Protein AF-Q0WWZ0-F1 (afdb_monomer)

Radius of gyration: 25.67 Å; Cα contacts (8 Å, |Δi|>4): 412; chains: 1; bounding box: 70×62×71 Å

Organism: Arabidopsis thaliana (NCBI:txid3702)

Sequence (271 aa):
MVTNKRVVLLQCSDLDKMDKKPSKIMWDVPWEELMALELAKAGSQRPSHLILHLKSFRKSESFAQVIKCSVPEDLNGLEPQAVRICSVVRKMWKAYQSNMKNLVLKVPSSQRHVYFAWNEADGRDSKTYKNKAIIKSRELSSSSSVSDDKKLVKHSINFSKIWSSERESKGRCSLCKKQDSEDGGVCTIWRPSCPAGFVSVGDVAHVGSHPPNVAAVYNNTNGVFALPVGYDLVWRNCLDDYISPVSIWHPRAPEGFVSPGCVAVAGFIEP

Foldseek 3Di:
DDDLWKDWDWADPDPVCCVPDPTDTPDIDTLVFFQDWDFDQDVHPAGFKIKTATQADDPVGDRIDIDGFDADPDPPPDHGPNVVVSVVNVVSSVVSVVVVVVVVPDDPPPDPDDDPDPDPDDDDDDDDDDDDDDDDDDDDDDDDDDDPPQPFKDKFQDKDWFDKQAWDCPDDDPPDPPPDPDPQAIKTKIDGDADPQKADLEIDIDRHPDDDRIDIIGGPPVVQDDAAPFWDWDDWDHVNTHVWTKTKTFGHHDPPDDRPYIYMHRGSHTD

Mean predicted aligned error: 13.73 Å

Structure (mmCIF, N/CA/C/O backbone):
data_AF-Q0WWZ0-F1
#
_entry.id   AF-Q0WWZ0-F1
#
loop_
_atom_site.group_PDB
_atom_site.id
_atom_site.type_symbol
_atom_site.label_atom_id
_atom_site.label_alt_id
_atom_site.label_comp_id
_atom_site.label_asym_id
_atom_site.label_entity_id
_atom_site.label_seq_id
_atom_site.pdbx_PDB_ins_code
_atom_site.Cartn_x
_atom_site.Cartn_y
_atom_site.Cartn_z
_atom_site.occupancy
_atom_site.B_iso_or_equiv
_atom_site.auth_seq_id
_atom_site.auth_comp_id
_atom_site.auth_asym_id
_atom_site.auth_atom_id
_atom_site.pdbx_PDB_model_num
ATOM 1 N N . MET A 1 1 ? 12.106 -8.382 -18.765 1.00 86.25 1 MET A N 1
ATOM 2 C CA . MET A 1 1 ? 12.245 -9.814 -18.427 1.00 86.25 1 MET A CA 1
ATOM 3 C C . MET A 1 1 ? 11.810 -10.023 -16.984 1.00 86.25 1 MET A C 1
ATOM 5 O O . MET A 1 1 ? 12.109 -9.183 -16.143 1.00 86.25 1 MET A O 1
ATOM 9 N N . VAL A 1 2 ? 11.090 -11.108 -16.700 1.00 89.62 2 VAL A N 1
ATOM 10 C CA . VAL A 1 2 ? 10.604 -11.447 -15.352 1.00 89.62 2 VAL A CA 1
ATOM 11 C C . VAL A 1 2 ? 11.067 -12.864 -15.032 1.00 89.62 2 VAL A C 1
ATOM 13 O O . VAL A 1 2 ? 10.886 -13.759 -15.852 1.00 89.62 2 VAL A O 1
ATOM 16 N N . THR A 1 3 ? 11.693 -13.062 -13.874 1.00 90.69 3 THR A N 1
ATOM 17 C CA . THR A 1 3 ? 12.267 -14.353 -13.458 1.00 90.69 3 THR A CA 1
ATOM 18 C C . THR A 1 3 ? 11.647 -14.825 -12.141 1.00 90.69 3 THR A C 1
ATOM 20 O O . THR A 1 3 ? 10.828 -14.133 -11.536 1.00 90.69 3 THR A O 1
ATOM 23 N N . ASN A 1 4 ? 12.060 -15.990 -11.643 1.00 86.69 4 ASN A N 1
ATOM 24 C CA . ASN A 1 4 ? 11.655 -16.470 -10.321 1.00 86.69 4 ASN A CA 1
ATOM 25 C C . ASN A 1 4 ? 12.279 -15.694 -9.141 1.00 86.69 4 ASN A C 1
ATOM 27 O O . ASN A 1 4 ? 11.829 -15.900 -8.020 1.00 86.69 4 ASN A O 1
ATOM 31 N N . LYS A 1 5 ? 13.282 -14.824 -9.362 1.00 88.94 5 LYS A N 1
ATOM 32 C CA . LYS A 1 5 ? 13.996 -14.085 -8.293 1.00 88.94 5 LYS A CA 1
ATOM 33 C C . LYS A 1 5 ? 14.077 -12.560 -8.475 1.00 88.94 5 LYS A C 1
ATOM 35 O O . LYS A 1 5 ? 14.417 -11.865 -7.527 1.00 88.94 5 LYS A O 1
ATOM 40 N N . ARG A 1 6 ? 13.842 -12.037 -9.682 1.00 93.44 6 ARG A N 1
ATOM 41 C CA . ARG A 1 6 ? 14.087 -10.625 -10.040 1.00 93.44 6 ARG A CA 1
ATOM 42 C C . ARG A 1 6 ? 13.290 -10.149 -11.254 1.00 93.44 6 ARG A C 1
ATOM 44 O O . ARG A 1 6 ? 12.923 -10.958 -12.120 1.00 93.44 6 ARG A O 1
ATOM 51 N N . VAL A 1 7 ? 13.112 -8.832 -11.354 1.00 93.62 7 VAL A N 1
ATOM 52 C CA . VAL A 1 7 ? 12.674 -8.122 -12.568 1.00 93.62 7 VAL A CA 1
ATOM 53 C C . VAL A 1 7 ? 13.885 -7.469 -13.211 1.00 93.62 7 VAL A C 1
ATOM 55 O O . VAL A 1 7 ? 14.652 -6.790 -12.539 1.00 93.62 7 VAL A O 1
ATOM 58 N N . VAL A 1 8 ? 14.022 -7.627 -14.527 1.00 93.31 8 VAL A N 1
ATOM 59 C CA . VAL A 1 8 ? 15.109 -7.013 -15.296 1.00 93.31 8 VAL A CA 1
ATOM 60 C C . VAL A 1 8 ? 14.530 -6.234 -16.472 1.00 93.31 8 VAL A C 1
ATOM 62 O O . VAL A 1 8 ? 13.840 -6.806 -17.326 1.00 93.31 8 VAL A O 1
ATOM 65 N N . LEU A 1 9 ? 14.818 -4.936 -16.548 1.00 91.62 9 LEU A N 1
ATOM 66 C CA . LEU A 1 9 ? 14.557 -4.116 -17.728 1.00 91.62 9 LEU A CA 1
ATOM 67 C C . LEU A 1 9 ? 15.725 -4.268 -18.704 1.00 91.62 9 LEU A C 1
ATOM 69 O O . LEU A 1 9 ? 16.885 -4.051 -18.350 1.00 91.62 9 LEU A O 1
ATOM 73 N N . LEU A 1 10 ? 15.405 -4.641 -19.940 1.00 90.38 10 LEU A N 1
ATOM 74 C CA . LEU A 1 10 ? 16.376 -4.873 -21.003 1.00 90.38 10 LEU A CA 1
ATOM 75 C C . LEU A 1 10 ? 16.178 -3.841 -22.115 1.00 90.38 10 LEU A C 1
ATOM 77 O O . LEU A 1 10 ? 15.049 -3.614 -22.546 1.00 90.38 10 LEU A O 1
ATOM 81 N N . GLN A 1 11 ? 17.273 -3.267 -22.606 1.00 87.88 11 GLN A N 1
ATOM 82 C CA . GLN A 1 11 ? 17.310 -2.530 -23.863 1.00 87.88 11 GLN A CA 1
ATOM 83 C C . GLN A 1 11 ? 17.713 -3.494 -24.981 1.00 87.88 11 GLN A C 1
ATOM 85 O O . GLN A 1 11 ? 18.847 -3.978 -25.037 1.00 87.88 11 GLN A O 1
ATOM 90 N N . CYS A 1 12 ? 16.768 -3.754 -25.879 1.00 80.19 12 CYS A N 1
ATOM 91 C CA . CYS A 1 12 ? 17.010 -4.441 -27.138 1.00 80.19 12 CYS A CA 1
ATOM 92 C C . CYS A 1 12 ? 17.425 -3.413 -28.208 1.00 80.19 12 CYS A C 1
ATOM 94 O O . CYS A 1 12 ? 16.887 -2.308 -28.233 1.00 80.19 12 CYS A O 1
ATOM 96 N N . SER A 1 13 ? 18.390 -3.756 -29.070 1.00 74.31 13 SER A N 1
ATOM 97 C CA . SER A 1 13 ? 18.756 -2.915 -30.227 1.00 74.31 13 SER A CA 1
ATOM 98 C C . SER A 1 13 ? 17.884 -3.179 -31.459 1.00 74.31 13 SER A C 1
ATOM 100 O O . SER A 1 13 ? 17.731 -2.290 -32.286 1.00 74.31 13 SER A O 1
ATOM 102 N N . ASP A 1 14 ? 17.401 -4.413 -31.609 1.00 74.50 14 ASP A N 1
ATOM 103 C CA . ASP A 1 14 ? 16.742 -4.938 -32.804 1.00 74.50 14 ASP A CA 1
ATOM 104 C C . ASP A 1 14 ? 15.992 -6.220 -32.401 1.00 74.50 14 ASP A C 1
ATOM 106 O O . ASP A 1 14 ? 16.626 -7.219 -32.043 1.00 74.50 14 ASP A O 1
ATOM 110 N N . LEU A 1 15 ? 14.656 -6.167 -32.372 1.00 70.44 15 LEU A N 1
ATOM 111 C CA . LEU A 1 15 ? 13.817 -7.264 -31.866 1.00 70.44 15 LEU A CA 1
ATOM 112 C C . LEU A 1 15 ? 13.928 -8.530 -32.727 1.00 70.44 15 LEU A C 1
ATOM 114 O O . LEU A 1 15 ? 13.812 -9.632 -32.192 1.00 70.44 15 LEU A O 1
ATOM 118 N N . ASP A 1 16 ? 14.235 -8.377 -34.016 1.00 71.88 16 ASP A N 1
ATOM 119 C CA . ASP A 1 16 ? 14.304 -9.474 -34.987 1.00 71.88 16 ASP A CA 1
ATOM 120 C C . ASP A 1 16 ? 15.713 -10.092 -35.079 1.00 71.88 16 ASP A C 1
ATOM 122 O O . ASP A 1 16 ? 15.948 -11.030 -35.842 1.00 71.88 16 ASP A O 1
ATOM 126 N N . LYS A 1 17 ? 16.686 -9.566 -34.316 1.00 71.62 17 LYS A N 1
ATOM 127 C CA . LYS A 1 17 ? 18.090 -10.026 -34.309 1.00 71.62 17 LYS A CA 1
ATOM 128 C C . LYS A 1 17 ? 18.629 -10.313 -32.904 1.00 71.62 17 LYS A C 1
ATOM 130 O O . LYS A 1 17 ? 19.835 -10.205 -32.670 1.00 71.62 17 LYS A O 1
ATOM 135 N N . MET A 1 18 ? 17.751 -10.725 -31.988 1.00 65.88 18 MET A N 1
ATOM 136 C CA . MET A 1 18 ? 18.088 -11.084 -30.600 1.00 65.88 18 MET A CA 1
ATOM 137 C C . MET A 1 18 ? 19.222 -12.118 -30.491 1.00 65.88 18 MET A C 1
ATOM 139 O O . MET A 1 18 ? 20.067 -11.998 -29.607 1.00 65.88 18 MET A O 1
ATOM 143 N N . ASP A 1 19 ? 19.305 -13.066 -31.429 1.00 70.25 19 ASP A N 1
ATOM 144 C CA . ASP A 1 19 ? 20.355 -14.099 -31.457 1.00 70.25 19 ASP A CA 1
ATOM 145 C C . ASP A 1 19 ? 21.733 -13.559 -31.877 1.00 70.25 19 ASP A C 1
ATOM 147 O O . ASP A 1 19 ? 22.762 -14.176 -31.612 1.00 70.25 19 ASP A O 1
ATOM 151 N N . LYS A 1 20 ? 21.768 -12.406 -32.561 1.00 73.12 20 LYS A N 1
ATOM 152 C CA . LYS A 1 20 ? 22.984 -11.825 -33.157 1.00 73.12 20 LYS A CA 1
ATOM 153 C C . LYS A 1 20 ? 23.597 -10.716 -32.308 1.00 73.12 20 LYS A C 1
ATOM 155 O O . LYS A 1 20 ? 24.764 -10.382 -32.503 1.00 73.12 20 LYS A O 1
ATOM 160 N N . LYS A 1 21 ? 22.830 -10.116 -31.392 1.00 74.88 21 LYS A N 1
ATOM 161 C CA . LYS A 1 21 ? 23.314 -9.052 -30.507 1.00 74.88 21 LYS A CA 1
ATOM 162 C C . LYS A 1 21 ? 22.658 -9.155 -29.125 1.00 74.88 21 LYS A C 1
ATOM 164 O O . LYS A 1 21 ? 21.440 -9.000 -29.032 1.00 74.88 21 LYS A O 1
ATOM 169 N N . PRO A 1 22 ? 23.434 -9.356 -28.043 1.00 78.38 22 PRO A N 1
ATOM 170 C CA . PRO A 1 22 ? 22.871 -9.495 -26.706 1.00 78.38 22 PRO A CA 1
ATOM 171 C C . PRO A 1 22 ? 22.156 -8.213 -26.265 1.00 78.38 22 PRO A C 1
ATOM 173 O O . PRO A 1 22 ? 22.608 -7.095 -26.529 1.00 78.38 22 PRO A O 1
ATOM 176 N N . SER A 1 23 ? 21.038 -8.380 -25.556 1.00 84.69 23 SER A N 1
ATOM 177 C CA . SER A 1 23 ? 20.317 -7.265 -24.936 1.00 84.69 23 SER A CA 1
ATOM 178 C C . SER A 1 23 ? 21.113 -6.669 -23.774 1.00 84.69 23 SER A C 1
ATOM 180 O O . SER A 1 23 ? 21.703 -7.395 -22.975 1.00 84.69 23 SER A O 1
ATOM 182 N N . LYS A 1 24 ? 21.081 -5.341 -23.633 1.00 88.88 24 LYS A N 1
ATOM 183 C CA . LYS A 1 24 ? 21.730 -4.635 -22.522 1.00 88.88 24 LYS A CA 1
ATOM 184 C C . LYS A 1 24 ? 20.803 -4.600 -21.306 1.00 88.88 24 LYS A C 1
ATOM 186 O O . LYS A 1 24 ? 19.636 -4.236 -21.435 1.00 88.88 24 LYS A O 1
ATOM 191 N N . ILE A 1 25 ? 21.319 -4.922 -20.121 1.00 90.88 25 ILE A N 1
ATOM 192 C CA . ILE A 1 25 ? 20.595 -4.704 -18.860 1.00 90.88 25 ILE A CA 1
ATOM 193 C C . ILE A 1 25 ? 20.594 -3.202 -18.554 1.00 90.88 25 ILE A C 1
ATOM 195 O O . ILE A 1 25 ? 21.653 -2.580 -18.493 1.00 90.88 25 ILE A O 1
ATOM 199 N N . MET A 1 26 ? 19.403 -2.628 -18.386 1.00 91.31 26 MET A N 1
ATOM 200 C CA . MET A 1 26 ? 19.212 -1.221 -18.013 1.00 91.31 26 MET A CA 1
ATOM 201 C C . MET A 1 26 ? 18.905 -1.052 -16.527 1.00 91.31 26 MET A C 1
ATOM 203 O O . MET A 1 26 ? 19.258 -0.034 -15.943 1.00 91.31 26 MET A O 1
ATOM 207 N N . TRP A 1 27 ? 18.232 -2.037 -15.933 1.00 92.81 27 TRP A N 1
ATOM 208 C CA . TRP A 1 27 ? 17.826 -2.047 -14.531 1.00 92.81 27 TRP A CA 1
ATOM 209 C C . TRP A 1 27 ? 17.567 -3.496 -14.110 1.00 92.81 27 TRP A C 1
ATOM 211 O O . TRP A 1 27 ? 16.962 -4.251 -14.873 1.00 92.81 27 TRP A O 1
ATOM 221 N N . ASP A 1 28 ? 18.023 -3.890 -12.926 1.00 92.38 28 ASP A N 1
ATOM 222 C CA . ASP A 1 28 ? 17.831 -5.224 -12.348 1.00 92.38 28 ASP A CA 1
ATOM 223 C C . ASP A 1 28 ? 17.529 -5.061 -10.858 1.00 92.38 28 ASP A C 1
ATOM 225 O O . ASP A 1 28 ? 18.304 -4.423 -10.146 1.00 92.38 28 ASP A O 1
ATOM 229 N N . VAL A 1 29 ? 16.402 -5.611 -10.403 1.00 92.50 29 VAL A N 1
ATOM 230 C CA . VAL A 1 29 ? 15.976 -5.554 -9.002 1.00 92.50 29 VAL A CA 1
ATOM 231 C C . VAL A 1 29 ? 15.442 -6.914 -8.536 1.00 92.50 29 VAL A C 1
ATOM 233 O O . VAL A 1 29 ? 14.561 -7.494 -9.188 1.00 92.50 29 VAL A O 1
ATOM 236 N N . PRO A 1 30 ? 15.934 -7.431 -7.392 1.00 93.44 30 PRO A N 1
ATOM 237 C CA . PRO A 1 30 ? 15.430 -8.655 -6.778 1.00 93.44 30 PRO A CA 1
ATOM 238 C C . PRO A 1 30 ? 14.025 -8.449 -6.186 1.00 93.44 30 PRO A C 1
ATOM 240 O O . PRO A 1 30 ? 13.657 -7.349 -5.772 1.00 93.44 30 PRO A O 1
ATOM 243 N N . TRP A 1 31 ? 13.219 -9.512 -6.134 1.00 92.81 31 TRP A N 1
ATOM 244 C CA . TRP A 1 31 ? 11.830 -9.456 -5.646 1.00 92.81 31 TRP A CA 1
ATOM 245 C C . TRP A 1 31 ? 11.691 -8.989 -4.192 1.00 92.81 31 TRP A C 1
ATOM 247 O O . TRP A 1 31 ? 10.632 -8.507 -3.786 1.00 92.81 31 TRP A O 1
ATOM 257 N N . GLU A 1 32 ? 12.755 -9.156 -3.418 1.00 90.94 32 GLU A N 1
ATOM 258 C CA . GLU A 1 32 ? 12.914 -8.759 -2.030 1.00 90.94 32 GLU A CA 1
ATOM 259 C C . GLU A 1 32 ? 12.946 -7.237 -1.863 1.00 90.94 32 GLU A C 1
ATOM 261 O O . GLU A 1 32 ? 12.411 -6.746 -0.872 1.00 90.94 32 GLU A O 1
ATOM 266 N N . GLU A 1 33 ? 13.500 -6.505 -2.835 1.00 91.38 33 GLU A N 1
ATOM 267 C CA . GLU A 1 33 ? 13.610 -5.037 -2.832 1.00 91.38 33 GLU A CA 1
ATOM 268 C C . GLU A 1 33 ? 12.426 -4.340 -3.515 1.00 91.38 33 GLU A C 1
ATOM 270 O O . GLU A 1 33 ? 12.234 -3.137 -3.342 1.00 91.38 33 GLU A O 1
ATOM 275 N N . LEU A 1 34 ? 11.594 -5.071 -4.261 1.00 92.06 34 LEU A N 1
ATOM 276 C CA . LEU A 1 34 ? 10.348 -4.528 -4.801 1.00 92.06 34 LEU A CA 1
ATOM 277 C C . LEU A 1 34 ? 9.336 -4.308 -3.664 1.00 92.06 34 LEU A C 1
ATOM 279 O O . LEU A 1 34 ? 9.135 -5.187 -2.824 1.00 92.06 34 LEU A O 1
ATOM 283 N N . MET A 1 35 ? 8.693 -3.139 -3.641 1.00 90.50 35 MET A N 1
ATOM 284 C CA . MET A 1 35 ? 7.748 -2.729 -2.598 1.00 90.50 35 MET A CA 1
ATOM 285 C C . MET A 1 35 ? 6.307 -2.600 -3.088 1.00 90.50 35 MET A C 1
ATOM 287 O O . MET A 1 35 ? 5.399 -2.996 -2.366 1.00 9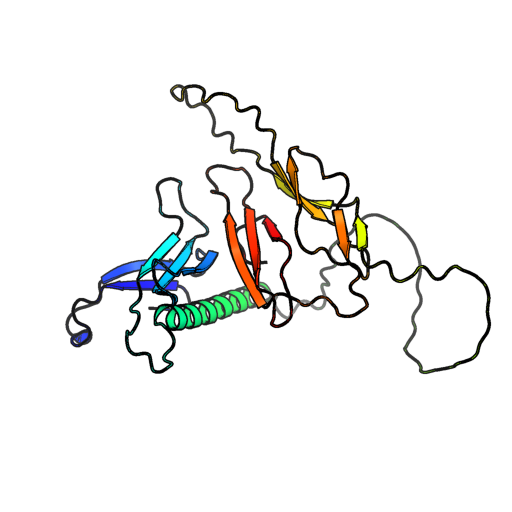0.50 35 MET A O 1
ATOM 291 N N . ALA A 1 36 ? 6.080 -2.013 -4.263 1.00 92.75 36 ALA A N 1
ATOM 292 C CA . ALA A 1 36 ? 4.741 -1.828 -4.822 1.00 92.75 36 ALA A CA 1
ATOM 293 C C . ALA A 1 36 ? 4.792 -1.752 -6.352 1.00 92.75 36 ALA A C 1
ATOM 295 O O . ALA A 1 36 ? 5.835 -1.447 -6.938 1.00 92.75 36 ALA A O 1
ATOM 296 N N . LEU A 1 37 ? 3.651 -2.010 -6.996 1.00 92.88 37 LEU A N 1
ATOM 297 C CA . LEU A 1 37 ? 3.507 -1.924 -8.447 1.00 92.88 37 LEU A CA 1
ATOM 298 C C . LEU A 1 37 ? 2.246 -1.150 -8.824 1.00 92.88 37 LEU A C 1
ATOM 300 O O . LEU A 1 37 ? 1.136 -1.601 -8.536 1.00 92.88 37 LEU A O 1
ATOM 304 N N . GLU A 1 38 ? 2.427 -0.034 -9.517 1.00 92.12 38 GLU A N 1
ATOM 305 C CA . GLU A 1 38 ? 1.384 0.941 -9.834 1.00 92.12 38 GLU A CA 1
ATOM 306 C C . GLU A 1 38 ? 1.267 1.158 -11.352 1.00 92.12 38 GLU A C 1
ATOM 308 O O . GLU A 1 38 ? 2.238 1.032 -12.102 1.00 92.12 38 GLU A O 1
ATOM 313 N N . LEU A 1 39 ? 0.052 1.465 -11.811 1.00 91.69 39 LEU A N 1
ATOM 314 C CA . LEU A 1 39 ? -0.277 1.761 -13.203 1.00 91.69 39 LEU A CA 1
ATOM 315 C C . LEU A 1 39 ? -0.691 3.225 -13.337 1.00 91.69 39 LEU A C 1
ATOM 317 O O . LEU A 1 39 ? -1.737 3.616 -12.825 1.00 91.69 39 LEU A O 1
ATOM 321 N N . ALA A 1 40 ? 0.085 4.008 -14.083 1.00 89.75 40 ALA A N 1
ATOM 322 C CA . ALA A 1 40 ? -0.136 5.441 -14.234 1.00 89.75 40 ALA A CA 1
ATOM 323 C C . ALA A 1 40 ? -0.678 5.823 -15.624 1.00 89.75 40 ALA A C 1
ATOM 325 O O . ALA A 1 40 ? -0.319 5.258 -16.667 1.00 89.75 40 ALA A O 1
ATOM 326 N N . LYS A 1 41 ? -1.554 6.833 -15.619 1.00 87.75 41 LYS A N 1
ATOM 327 C CA . LYS A 1 41 ? -2.219 7.436 -16.783 1.00 87.75 41 LYS A CA 1
ATOM 328 C C . LYS A 1 41 ? -1.588 8.791 -17.129 1.00 87.75 41 LYS A C 1
ATOM 330 O O . LYS A 1 41 ? -2.224 9.833 -17.002 1.00 87.75 41 LYS A O 1
ATOM 335 N N . ALA A 1 42 ? -0.320 8.804 -17.536 1.00 82.31 42 ALA A N 1
ATOM 336 C CA . ALA A 1 42 ? 0.354 10.057 -17.886 1.00 82.31 42 ALA A CA 1
ATOM 337 C C . ALA A 1 42 ? -0.221 10.622 -19.202 1.00 82.31 42 ALA A C 1
ATOM 339 O O . ALA A 1 42 ? 0.069 10.104 -20.283 1.00 82.31 42 ALA A O 1
ATOM 340 N N . GLY A 1 43 ? -1.099 11.627 -19.106 1.00 75.69 43 GLY A N 1
ATOM 341 C CA . GLY A 1 43 ? -1.715 12.312 -20.254 1.00 75.69 43 GLY A CA 1
ATOM 342 C C . GLY A 1 43 ? -2.578 11.428 -21.168 1.00 75.69 43 GLY A C 1
ATOM 343 O O . GLY A 1 43 ? -2.778 11.763 -22.329 1.00 75.69 43 GLY A O 1
ATOM 344 N N . SER A 1 44 ? -3.046 10.273 -20.688 1.00 73.94 44 SER A N 1
ATOM 345 C CA . SER A 1 44 ? -3.691 9.237 -21.510 1.00 73.94 44 SER A CA 1
ATOM 346 C C . SER A 1 44 ? -4.884 8.607 -20.788 1.00 73.94 44 SER A C 1
ATOM 348 O O . SER A 1 44 ? -4.832 8.350 -19.590 1.00 73.94 44 SER A O 1
ATOM 350 N N . GLN A 1 45 ? -5.972 8.316 -21.512 1.00 79.88 45 GLN A N 1
ATOM 351 C CA . GLN A 1 45 ? -7.197 7.748 -20.913 1.00 79.88 45 GLN A CA 1
ATOM 352 C C . GLN A 1 45 ? -6.999 6.321 -20.363 1.00 79.88 45 GLN A C 1
ATOM 354 O O . GLN A 1 45 ? -7.669 5.897 -19.413 1.00 79.88 45 GLN A O 1
ATOM 359 N N . ARG A 1 46 ? -6.048 5.581 -20.948 1.00 84.12 46 ARG A N 1
ATOM 360 C CA . ARG A 1 46 ? -5.660 4.210 -20.589 1.00 84.12 46 ARG A CA 1
ATOM 361 C C . ARG A 1 46 ? -4.277 4.206 -19.912 1.00 84.12 46 ARG A C 1
ATOM 363 O O . ARG A 1 46 ? -3.454 5.052 -20.258 1.00 84.12 46 ARG A O 1
ATOM 370 N N . PRO A 1 47 ? -3.988 3.267 -18.987 1.00 87.31 47 PRO A N 1
ATOM 371 C CA . PRO A 1 47 ? -2.665 3.146 -18.377 1.00 87.31 47 PRO A CA 1
ATOM 372 C C . PRO A 1 47 ? -1.554 2.979 -19.417 1.00 87.31 47 PRO A C 1
ATOM 374 O O . PRO A 1 47 ? -1.585 2.058 -20.234 1.00 87.31 47 PRO A O 1
ATOM 377 N N . SER A 1 48 ? -0.573 3.874 -19.359 1.00 90.50 48 SER A N 1
ATOM 378 C CA . SER A 1 48 ? 0.541 3.974 -20.308 1.00 90.50 48 SER A CA 1
ATOM 379 C C . SER A 1 48 ? 1.903 3.802 -19.640 1.00 90.50 48 SER A C 1
ATOM 381 O O . SER A 1 48 ? 2.891 3.545 -20.323 1.00 90.50 48 SER A O 1
ATOM 383 N N . HIS A 1 49 ? 1.962 3.924 -18.314 1.00 92.56 49 HIS A N 1
ATOM 384 C CA . HIS A 1 49 ? 3.190 3.824 -17.536 1.00 92.56 49 HIS A CA 1
ATOM 385 C C . HIS A 1 49 ? 3.039 2.786 -16.422 1.00 92.56 49 HIS A C 1
ATOM 387 O O . HIS A 1 49 ? 1.975 2.653 -15.813 1.00 92.56 49 HIS A O 1
ATOM 393 N N . LEU A 1 50 ? 4.121 2.059 -16.161 1.00 93.06 50 LEU A N 1
ATOM 394 C CA . LEU A 1 50 ? 4.272 1.122 -15.054 1.00 93.06 50 LEU A CA 1
ATOM 395 C C . LEU A 1 50 ? 5.302 1.691 -14.077 1.00 93.06 50 LEU A C 1
ATOM 397 O O . LEU A 1 50 ? 6.392 2.072 -14.503 1.00 93.06 50 LEU A O 1
ATOM 401 N N . ILE A 1 51 ? 4.973 1.744 -12.788 1.00 93.88 51 ILE A N 1
ATOM 402 C CA . ILE A 1 51 ? 5.855 2.275 -11.742 1.00 93.88 51 ILE A CA 1
ATOM 403 C C . ILE A 1 51 ? 6.167 1.153 -10.749 1.00 93.88 51 ILE A C 1
ATOM 405 O O . ILE A 1 51 ? 5.260 0.583 -10.138 1.00 93.88 51 ILE A O 1
ATOM 409 N N . LEU A 1 52 ? 7.452 0.817 -10.620 1.00 94.00 52 LEU A N 1
ATOM 410 C CA . LEU A 1 52 ? 7.978 -0.163 -9.669 1.00 94.00 52 LEU A CA 1
ATOM 411 C C . LEU A 1 52 ? 8.600 0.586 -8.490 1.00 94.00 52 LEU A C 1
ATOM 413 O O . LEU A 1 52 ? 9.685 1.143 -8.634 1.00 94.00 52 LEU A O 1
ATOM 417 N N . HIS A 1 53 ? 7.929 0.602 -7.341 1.00 93.25 53 HIS A N 1
ATOM 418 C CA . HIS A 1 53 ? 8.432 1.246 -6.121 1.00 93.25 53 HIS A CA 1
ATOM 419 C C . HIS A 1 53 ? 9.392 0.313 -5.378 1.00 93.25 53 HIS A C 1
ATOM 421 O O . HIS A 1 53 ? 9.113 -0.881 -5.253 1.00 93.25 53 HIS A O 1
ATOM 427 N N . LEU A 1 54 ? 10.497 0.847 -4.859 1.00 92.00 54 LEU A N 1
ATOM 428 C CA . LEU A 1 54 ? 11.544 0.100 -4.153 1.00 92.00 54 LEU A CA 1
ATOM 429 C C . LEU A 1 54 ? 11.429 0.240 -2.634 1.00 92.00 54 LEU A C 1
ATOM 431 O O . LEU A 1 54 ? 10.932 1.248 -2.134 1.00 92.00 54 LEU A O 1
ATOM 435 N N . LYS A 1 55 ? 11.900 -0.766 -1.887 1.00 89.50 55 LYS A N 1
ATOM 436 C CA . LYS A 1 55 ? 11.990 -0.741 -0.417 1.00 89.50 55 LYS A CA 1
ATOM 437 C C . LYS A 1 55 ? 13.171 0.098 0.053 1.00 89.50 55 LYS A C 1
ATOM 439 O O . LYS A 1 55 ? 12.982 0.995 0.878 1.00 89.50 55 LYS A O 1
ATOM 444 N N . SER A 1 56 ? 14.348 -0.172 -0.497 1.00 83.94 56 SER A N 1
ATOM 445 C CA . SER A 1 56 ? 15.597 0.486 -0.131 1.00 83.94 56 SER A CA 1
ATOM 446 C C . SER A 1 56 ? 16.021 1.461 -1.227 1.00 83.94 56 SER A C 1
ATOM 448 O O . SER A 1 56 ? 16.147 1.079 -2.387 1.00 83.94 56 SER A O 1
ATOM 450 N N . PHE A 1 57 ? 16.233 2.720 -0.853 1.00 83.94 57 PHE A N 1
ATOM 451 C CA . PHE A 1 57 ? 16.834 3.761 -1.687 1.00 83.94 57 PHE A CA 1
AT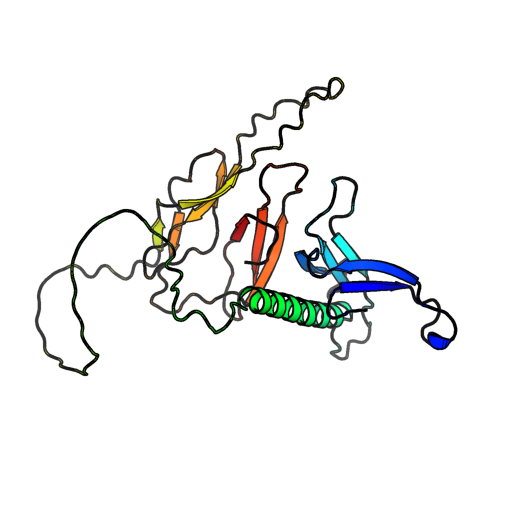OM 452 C C . PHE A 1 57 ? 17.453 4.820 -0.771 1.00 83.94 57 PHE A C 1
ATOM 454 O O . PHE A 1 57 ? 16.935 5.076 0.321 1.00 83.94 57 PHE A O 1
ATOM 461 N N . ARG A 1 58 ? 18.544 5.447 -1.207 1.00 76.69 58 ARG A N 1
ATOM 462 C CA . ARG A 1 58 ? 19.111 6.646 -0.566 1.00 76.69 58 ARG A CA 1
ATOM 463 C C . ARG A 1 58 ? 18.399 7.897 -1.065 1.00 76.69 58 ARG A C 1
ATOM 465 O O . ARG A 1 58 ? 17.909 7.916 -2.188 1.00 76.69 58 ARG A O 1
ATOM 472 N N . LYS A 1 59 ? 18.439 8.995 -0.307 1.00 73.44 59 LYS A N 1
ATOM 473 C CA . LYS A 1 59 ? 17.866 10.301 -0.725 1.00 73.44 59 LYS A CA 1
ATOM 474 C C . LYS A 1 59 ? 18.306 10.808 -2.109 1.00 73.44 59 LYS A C 1
ATOM 476 O O . LYS A 1 59 ? 17.586 11.582 -2.726 1.00 73.44 59 LYS A O 1
ATOM 481 N N . SER A 1 60 ? 19.487 10.404 -2.579 1.00 78.00 60 SER A N 1
ATOM 482 C CA . SER A 1 60 ? 20.043 10.755 -3.895 1.00 78.00 60 SER A CA 1
ATOM 483 C C . SER A 1 60 ? 19.651 9.796 -5.029 1.00 78.00 60 SER A C 1
ATOM 485 O O . SER A 1 60 ? 20.049 10.012 -6.171 1.00 78.00 60 SER A O 1
ATOM 487 N N . GLU A 1 61 ? 18.952 8.706 -4.724 1.00 83.81 61 GLU A N 1
ATOM 488 C CA . GLU A 1 61 ? 18.595 7.632 -5.654 1.00 83.81 61 GLU A CA 1
ATOM 489 C C . GLU A 1 61 ? 17.095 7.673 -5.974 1.00 83.81 61 GLU A C 1
ATOM 491 O O . GLU A 1 61 ? 16.284 8.177 -5.197 1.00 83.81 61 GLU A O 1
ATOM 496 N N . SER A 1 62 ? 16.702 7.116 -7.123 1.00 84.19 62 SER A N 1
ATOM 497 C CA . SER A 1 62 ? 15.280 7.010 -7.451 1.00 84.19 62 SER A CA 1
ATOM 498 C C . SER A 1 62 ? 14.612 5.935 -6.596 1.00 84.19 62 SER A C 1
ATOM 500 O O . SER A 1 62 ? 14.971 4.761 -6.672 1.00 84.19 62 SER A O 1
ATOM 502 N N . PHE A 1 63 ? 13.585 6.322 -5.839 1.00 86.94 63 PHE A N 1
ATOM 503 C CA . PHE A 1 63 ? 12.760 5.404 -5.048 1.00 86.94 63 PHE A CA 1
ATOM 504 C C . PHE A 1 63 ? 11.845 4.508 -5.896 1.00 86.94 63 PHE A C 1
ATOM 506 O O . PHE A 1 63 ? 11.270 3.546 -5.385 1.00 86.94 63 PHE A O 1
ATOM 513 N N . ALA A 1 64 ? 11.687 4.819 -7.185 1.00 91.94 64 ALA A N 1
ATOM 514 C CA . ALA A 1 64 ? 10.880 4.042 -8.111 1.00 91.94 64 ALA A CA 1
ATOM 515 C C . ALA A 1 64 ? 11.491 3.996 -9.519 1.00 91.94 64 ALA A C 1
ATOM 517 O O . ALA A 1 64 ? 12.132 4.945 -9.976 1.00 91.94 64 ALA A O 1
ATOM 518 N N . GLN A 1 65 ? 11.241 2.904 -10.240 1.00 93.12 65 GLN A N 1
ATOM 519 C CA . GLN A 1 65 ? 11.524 2.794 -11.667 1.00 93.12 65 GLN A CA 1
ATOM 520 C C . GLN A 1 65 ? 10.235 3.003 -12.460 1.00 93.12 65 GLN A C 1
ATOM 522 O O . GLN A 1 65 ? 9.318 2.183 -12.405 1.00 93.12 65 GLN A O 1
ATOM 527 N N . VAL A 1 66 ? 10.187 4.087 -13.232 1.00 93.12 66 VAL A N 1
ATOM 528 C CA . VAL A 1 66 ? 9.103 4.356 -14.183 1.00 93.12 66 VAL A CA 1
ATOM 529 C C . VAL A 1 66 ? 9.449 3.714 -15.526 1.00 93.12 66 VAL A C 1
ATOM 531 O O . VAL A 1 66 ? 10.572 3.841 -16.020 1.00 93.12 66 VAL A O 1
ATOM 534 N N . ILE A 1 67 ? 8.488 3.016 -16.125 1.00 91.81 67 ILE A N 1
ATOM 535 C CA . ILE A 1 67 ? 8.601 2.382 -17.440 1.00 91.81 67 ILE A CA 1
ATOM 536 C C . ILE A 1 67 ? 7.439 2.877 -18.299 1.00 91.81 67 ILE A C 1
ATOM 538 O O . ILE A 1 67 ? 6.277 2.609 -17.995 1.00 91.81 67 ILE A O 1
ATOM 542 N N . LYS A 1 68 ? 7.749 3.588 -19.387 1.00 91.19 68 LYS A N 1
ATOM 543 C CA . LYS A 1 68 ? 6.770 3.931 -20.425 1.00 91.19 68 LYS A CA 1
ATOM 544 C C . LYS A 1 68 ? 6.493 2.694 -21.278 1.00 91.19 68 LYS A C 1
ATOM 546 O O . LYS A 1 68 ? 7.423 2.068 -21.783 1.00 91.19 68 LYS A O 1
ATOM 551 N N . CYS A 1 69 ? 5.223 2.359 -21.449 1.00 88.44 69 CYS A N 1
ATOM 552 C CA . CYS A 1 69 ? 4.759 1.248 -22.271 1.00 88.44 69 CYS A CA 1
ATO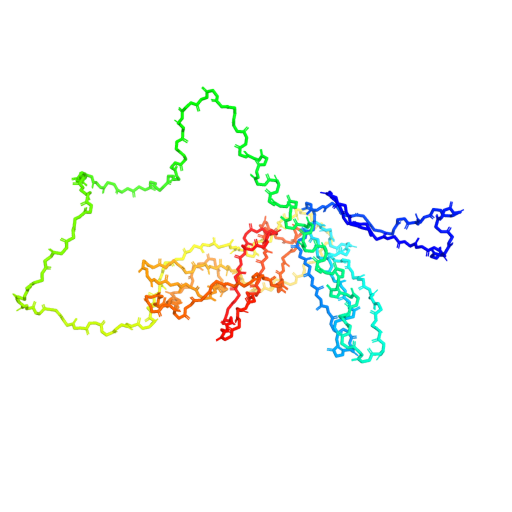M 553 C C . CYS A 1 69 ? 4.082 1.771 -23.545 1.00 88.44 69 CYS A C 1
ATOM 555 O O . CYS A 1 69 ? 3.611 2.910 -23.590 1.00 88.44 69 CYS A O 1
ATOM 557 N N . SER A 1 70 ? 4.004 0.937 -24.582 1.00 84.44 70 SER A N 1
ATOM 558 C CA . SER A 1 70 ? 3.218 1.265 -25.768 1.00 84.44 70 SER A CA 1
ATOM 559 C C . SER A 1 70 ? 1.720 1.198 -25.460 1.00 84.44 70 SER A C 1
ATOM 561 O O . SER A 1 70 ? 1.217 0.260 -24.832 1.00 84.44 70 SER A O 1
ATOM 563 N N . VAL A 1 71 ? 0.997 2.214 -25.921 1.00 75.38 71 VAL A N 1
ATOM 564 C CA . VAL A 1 71 ? -0.463 2.214 -25.976 1.00 75.38 71 VAL A CA 1
ATOM 565 C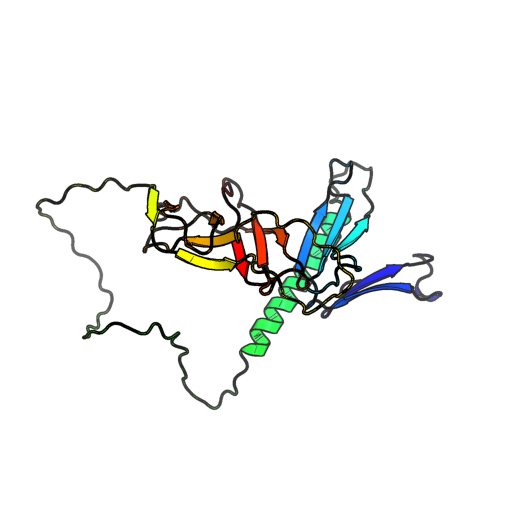 C . VAL A 1 71 ? -0.813 1.982 -27.444 1.00 75.38 71 VAL A C 1
ATOM 567 O O . VAL A 1 71 ? -0.501 2.855 -28.249 1.00 75.38 71 VAL A O 1
ATOM 570 N N . PRO A 1 72 ? -1.372 0.820 -27.829 1.00 66.81 72 PRO A N 1
ATOM 571 C CA . PRO A 1 72 ? -1.877 0.650 -29.185 1.00 66.81 72 PRO A CA 1
ATOM 572 C C . PRO A 1 72 ? -3.033 1.631 -29.409 1.00 66.81 72 PRO A C 1
ATOM 574 O O . PRO A 1 72 ? -3.918 1.747 -28.556 1.00 66.81 72 PRO A O 1
ATOM 577 N N . GLU A 1 73 ? -2.993 2.347 -30.531 1.00 63.03 73 GLU A N 1
ATOM 578 C CA . GLU A 1 73 ? -4.020 3.329 -30.903 1.00 63.03 73 GLU A CA 1
ATOM 579 C C . GLU A 1 73 ? -5.327 2.638 -31.325 1.00 63.03 73 GLU A C 1
ATOM 581 O O . GLU A 1 73 ? -6.414 3.168 -31.090 1.00 63.03 73 GLU A O 1
ATOM 586 N N . ASP A 1 74 ? -5.231 1.409 -31.843 1.00 60.94 74 ASP A N 1
ATOM 587 C CA . ASP A 1 74 ? -6.377 0.609 -32.266 1.00 60.94 74 ASP A CA 1
ATOM 588 C C . ASP A 1 74 ? -7.328 0.283 -31.105 1.00 60.94 74 ASP A C 1
ATOM 590 O O . ASP A 1 74 ? -6.996 -0.380 -30.115 1.00 60.94 74 ASP A O 1
ATOM 594 N N . LEU A 1 75 ? -8.578 0.715 -31.264 1.00 61.16 75 LEU A N 1
ATOM 595 C CA . LEU A 1 75 ? -9.649 0.623 -30.269 1.00 61.16 75 LEU A CA 1
ATOM 596 C C . LEU A 1 75 ? -10.190 -0.802 -30.028 1.00 61.16 75 LEU A C 1
ATOM 598 O O . LEU A 1 75 ? -11.098 -0.955 -29.211 1.00 61.16 75 LEU A O 1
ATOM 602 N N . ASN A 1 76 ? -9.614 -1.830 -30.664 1.00 60.62 76 ASN A N 1
ATOM 603 C CA . ASN A 1 76 ? -10.091 -3.223 -30.744 1.00 60.62 76 ASN A CA 1
ATOM 604 C C . ASN A 1 76 ? -9.992 -4.037 -29.431 1.00 60.62 76 ASN A C 1
ATOM 606 O O . ASN A 1 76 ? -9.506 -5.165 -29.421 1.00 60.62 76 ASN A O 1
ATOM 610 N N . GLY A 1 77 ? -10.415 -3.469 -28.298 1.00 62.47 77 GLY A N 1
ATOM 611 C CA . GLY A 1 77 ? -10.556 -4.159 -27.006 1.00 62.47 77 GLY A CA 1
ATOM 612 C C . GLY A 1 77 ? -9.260 -4.660 -26.351 1.00 62.47 77 GLY A C 1
ATOM 613 O O . GLY A 1 77 ? -9.308 -5.167 -25.234 1.00 62.47 77 GLY A O 1
ATOM 614 N N . LEU A 1 78 ? -8.105 -4.518 -27.005 1.00 73.81 78 LEU A N 1
ATOM 615 C CA . LEU A 1 78 ? -6.840 -5.064 -26.526 1.00 73.81 78 LEU A CA 1
ATOM 616 C C . LEU A 1 78 ? -6.361 -4.335 -25.260 1.00 73.81 78 LEU A C 1
ATOM 618 O O . LEU A 1 78 ? -6.208 -3.111 -25.250 1.00 73.81 78 LEU A O 1
ATOM 622 N N . GLU A 1 79 ? -6.077 -5.090 -24.194 1.00 81.75 79 GLU A N 1
ATOM 623 C CA . GLU A 1 79 ? -5.554 -4.527 -22.944 1.00 81.75 79 GLU A CA 1
ATOM 624 C C . GLU A 1 79 ? -4.253 -3.735 -23.182 1.00 81.75 79 GLU A C 1
ATOM 626 O O . GLU A 1 79 ? -3.377 -4.225 -23.904 1.00 81.75 79 GLU A O 1
ATOM 631 N N . PRO A 1 80 ? -4.046 -2.564 -22.548 1.00 87.25 80 PRO A N 1
ATOM 632 C CA . PRO A 1 80 ? -2.807 -1.795 -22.688 1.00 87.25 80 PRO A CA 1
ATOM 633 C C . PRO A 1 80 ? -1.563 -2.601 -22.295 1.00 87.25 80 PRO A C 1
ATOM 635 O O . PRO A 1 80 ? -1.597 -3.386 -21.345 1.00 87.25 80 PRO A O 1
ATOM 638 N N . GLN A 1 81 ? -0.426 -2.369 -22.963 1.00 89.44 81 GLN A N 1
ATOM 639 C CA . GLN A 1 81 ? 0.808 -3.118 -22.690 1.00 89.44 81 GLN A CA 1
ATOM 640 C C . GLN A 1 81 ? 1.235 -3.006 -21.213 1.00 89.44 81 GLN A C 1
ATOM 642 O O . GLN A 1 81 ? 1.637 -4.007 -20.619 1.00 89.44 81 GLN A O 1
ATOM 647 N N . ALA A 1 82 ? 1.068 -1.826 -20.600 1.00 90.50 82 ALA A N 1
ATOM 648 C CA . ALA A 1 82 ? 1.329 -1.605 -19.177 1.00 90.50 82 ALA A CA 1
ATOM 649 C C . ALA A 1 82 ? 0.519 -2.557 -18.279 1.00 90.50 82 ALA A C 1
ATOM 651 O O . ALA A 1 82 ? 1.080 -3.160 -17.367 1.00 90.50 82 ALA A O 1
ATOM 652 N N . VAL A 1 83 ? -0.776 -2.748 -18.568 1.00 90.69 83 VAL A N 1
ATOM 653 C CA . VAL A 1 83 ? -1.676 -3.638 -17.810 1.00 90.69 83 VAL A CA 1
ATOM 654 C C . VAL A 1 83 ? -1.217 -5.092 -17.920 1.00 90.69 83 VAL A C 1
ATOM 656 O O . VAL A 1 83 ? -1.068 -5.766 -16.898 1.00 90.69 83 VAL A O 1
ATOM 659 N N . ARG A 1 84 ? -0.887 -5.553 -19.134 1.00 91.00 84 ARG A N 1
ATOM 660 C CA . ARG A 1 84 ? -0.405 -6.926 -19.367 1.00 91.00 84 ARG A CA 1
ATOM 661 C C . ARG A 1 84 ? 0.904 -7.207 -18.621 1.00 91.00 84 ARG A C 1
ATOM 663 O O . ARG A 1 84 ? 1.018 -8.226 -17.941 1.00 91.00 84 ARG A O 1
ATOM 670 N N . ILE A 1 85 ? 1.874 -6.288 -18.686 1.00 91.94 85 ILE A N 1
ATOM 671 C CA . ILE A 1 85 ? 3.147 -6.411 -17.949 1.00 91.94 85 ILE A CA 1
ATOM 672 C C . ILE A 1 85 ? 2.894 -6.382 -16.434 1.00 91.94 85 ILE A C 1
ATOM 674 O O . ILE A 1 85 ? 3.416 -7.232 -15.714 1.00 91.94 85 ILE A O 1
ATOM 678 N N . CYS A 1 86 ? 2.059 -5.456 -15.953 1.00 91.88 86 CYS A N 1
ATOM 679 C CA . CYS A 1 86 ? 1.688 -5.326 -14.542 1.00 91.88 86 CYS A CA 1
ATOM 680 C C . CYS A 1 86 ? 1.093 -6.623 -13.975 1.00 91.88 86 CYS A C 1
ATOM 682 O O . CYS A 1 86 ? 1.510 -7.082 -12.910 1.00 91.88 86 CYS A O 1
ATOM 684 N N . SER A 1 87 ? 0.177 -7.253 -14.717 1.00 91.56 87 SER A N 1
ATOM 685 C CA . SER A 1 87 ? -0.440 -8.535 -14.361 1.00 91.56 87 SER A CA 1
ATOM 686 C C . SER A 1 87 ? 0.603 -9.651 -14.198 1.00 91.56 87 SER A C 1
ATOM 688 O O . SER A 1 87 ? 0.642 -10.323 -13.164 1.00 91.56 87 SER A O 1
ATOM 690 N N . VAL A 1 88 ? 1.523 -9.794 -15.162 1.00 93.31 88 VAL A N 1
ATOM 691 C CA . VAL A 1 88 ? 2.604 -10.797 -15.106 1.00 93.31 88 VAL A CA 1
ATOM 692 C C . VAL A 1 88 ? 3.553 -10.545 -13.930 1.00 93.31 88 VAL A C 1
ATOM 694 O O . VAL A 1 88 ? 3.870 -11.481 -13.193 1.00 93.31 88 VAL A O 1
ATOM 697 N N . VAL A 1 89 ? 3.979 -9.297 -13.713 1.00 93.38 89 VAL A N 1
ATOM 698 C CA . VAL A 1 89 ? 4.873 -8.930 -12.600 1.00 93.38 89 VAL A CA 1
ATOM 699 C C . VAL A 1 89 ? 4.195 -9.195 -11.251 1.00 93.38 89 VAL A C 1
ATOM 701 O O . VAL A 1 89 ? 4.783 -9.880 -10.416 1.00 93.38 89 VAL A O 1
ATOM 704 N N . ARG A 1 90 ? 2.937 -8.763 -11.053 1.00 91.19 90 ARG A N 1
ATOM 705 C CA . ARG A 1 90 ? 2.150 -9.052 -9.834 1.00 91.19 90 ARG A CA 1
ATOM 706 C C . ARG A 1 90 ? 2.006 -10.554 -9.589 1.00 91.19 90 ARG A C 1
ATOM 708 O O . ARG A 1 90 ? 2.217 -10.997 -8.462 1.00 91.19 90 ARG A O 1
ATOM 715 N N . LYS A 1 91 ? 1.690 -11.347 -10.620 1.00 91.75 91 LYS A N 1
ATOM 716 C CA . LYS A 1 91 ? 1.547 -12.810 -10.506 1.00 91.75 91 LYS A CA 1
ATOM 717 C C . LYS A 1 91 ? 2.847 -13.474 -10.045 1.00 91.75 91 LYS A C 1
ATOM 719 O O . LYS A 1 91 ? 2.826 -14.263 -9.101 1.00 91.75 91 LYS A O 1
ATOM 724 N N . MET A 1 92 ? 3.969 -13.144 -10.685 1.00 93.38 92 MET A N 1
ATOM 725 C CA . MET A 1 92 ? 5.277 -13.731 -10.365 1.00 93.38 92 MET A CA 1
ATOM 726 C C . MET A 1 92 ? 5.777 -13.302 -8.981 1.00 93.38 92 MET A C 1
ATOM 728 O O . MET A 1 92 ? 6.277 -14.133 -8.224 1.00 93.38 92 MET A O 1
ATOM 732 N N . TRP A 1 93 ? 5.575 -12.037 -8.612 1.00 91.69 93 TRP A N 1
ATOM 733 C CA . TRP A 1 93 ? 5.975 -11.510 -7.310 1.00 91.69 93 TRP A CA 1
ATOM 734 C C . TRP A 1 93 ? 5.141 -12.087 -6.155 1.00 91.69 93 TRP A C 1
ATOM 736 O O . TRP A 1 93 ? 5.708 -12.510 -5.149 1.00 91.69 93 TRP A O 1
ATOM 746 N N . LYS A 1 94 ? 3.815 -12.228 -6.316 1.00 88.69 94 LYS A N 1
ATOM 747 C CA . LYS A 1 94 ? 2.969 -12.921 -5.323 1.00 88.69 94 LYS A CA 1
ATOM 748 C C . LYS A 1 94 ? 3.354 -14.396 -5.170 1.00 88.69 94 LYS A C 1
ATOM 750 O O . LYS A 1 94 ? 3.424 -14.892 -4.048 1.00 88.69 94 LYS A O 1
ATOM 755 N N . ALA A 1 95 ? 3.669 -15.092 -6.266 1.00 90.69 95 ALA A N 1
ATOM 756 C CA . ALA A 1 95 ? 4.177 -16.465 -6.201 1.00 90.69 95 ALA A CA 1
ATOM 757 C C . ALA A 1 95 ? 5.518 -16.552 -5.443 1.00 90.69 95 ALA A C 1
ATOM 759 O O . ALA A 1 95 ? 5.707 -17.457 -4.630 1.00 90.69 95 ALA A O 1
ATOM 760 N N . TYR A 1 96 ? 6.418 -15.583 -5.647 1.00 90.56 96 TYR A N 1
ATOM 761 C CA . TYR A 1 96 ? 7.669 -15.474 -4.895 1.00 90.56 96 TYR A CA 1
ATOM 762 C C . TYR A 1 96 ? 7.434 -15.291 -3.386 1.00 90.56 96 TYR A C 1
ATOM 764 O O . TYR A 1 96 ? 7.959 -16.061 -2.580 1.00 90.56 96 TYR A O 1
ATOM 772 N N . GLN A 1 97 ? 6.585 -14.332 -3.000 1.00 87.00 97 GLN A N 1
ATOM 773 C CA . GLN A 1 97 ? 6.226 -14.068 -1.600 1.00 87.00 97 GLN A CA 1
ATOM 774 C C . GLN A 1 97 ? 5.625 -15.307 -0.912 1.00 87.00 97 GLN A C 1
ATOM 776 O O . GLN A 1 97 ? 6.018 -15.649 0.205 1.00 87.00 97 GLN A O 1
ATOM 781 N N . SER A 1 98 ? 4.713 -16.016 -1.584 1.00 85.94 98 SER A N 1
ATOM 782 C CA . SER A 1 98 ? 4.135 -17.269 -1.078 1.00 85.94 98 SER A CA 1
ATOM 783 C C . SER A 1 98 ? 5.192 -18.360 -0.889 1.00 85.94 98 SER A C 1
ATOM 785 O O . SER A 1 98 ? 5.182 -19.054 0.128 1.00 85.94 98 SER A O 1
ATOM 787 N N . ASN A 1 99 ? 6.143 -18.496 -1.816 1.00 85.62 99 ASN A N 1
ATOM 788 C CA . ASN A 1 99 ? 7.233 -19.466 -1.689 1.00 85.62 99 ASN A CA 1
ATOM 789 C C . ASN A 1 99 ? 8.165 -19.140 -0.510 1.00 85.62 99 ASN A C 1
ATOM 791 O O . ASN A 1 99 ? 8.532 -20.053 0.229 1.00 85.62 99 ASN A O 1
ATOM 795 N N . MET A 1 100 ? 8.493 -17.862 -0.273 1.00 79.94 100 MET A N 1
ATOM 796 C CA . MET A 1 100 ? 9.268 -17.458 0.910 1.00 79.94 100 MET A CA 1
ATOM 797 C C . MET A 1 100 ? 8.549 -17.796 2.221 1.00 79.94 100 MET A C 1
ATOM 799 O O . MET A 1 100 ? 9.162 -18.377 3.114 1.00 79.94 100 MET A O 1
ATOM 803 N N . LYS A 1 101 ? 7.243 -17.508 2.328 1.00 76.62 101 LYS A N 1
ATOM 804 C CA . LYS A 1 101 ? 6.449 -17.854 3.524 1.00 76.62 101 LYS A CA 1
ATOM 805 C C . LYS A 1 101 ? 6.475 -19.363 3.811 1.00 76.62 101 LYS A C 1
ATOM 807 O O . LYS A 1 101 ? 6.616 -19.760 4.961 1.00 76.62 101 LYS A O 1
ATOM 812 N N . ASN A 1 102 ? 6.431 -20.204 2.775 1.00 70.25 102 ASN A N 1
ATOM 813 C CA . ASN A 1 102 ? 6.546 -21.662 2.917 1.00 70.25 102 ASN A CA 1
ATOM 814 C C . ASN A 1 102 ? 7.965 -22.149 3.274 1.00 70.25 102 ASN A C 1
ATOM 816 O O . ASN A 1 102 ? 8.105 -23.179 3.929 1.00 70.25 102 ASN A O 1
ATOM 820 N N . LEU A 1 103 ? 9.022 -21.438 2.865 1.00 65.44 103 LEU A N 1
ATOM 821 C CA . LEU A 1 103 ? 10.408 -21.770 3.225 1.00 65.44 103 LEU A CA 1
ATOM 822 C C . LEU A 1 103 ? 10.675 -21.592 4.726 1.00 65.44 103 LEU A C 1
ATOM 824 O O . LEU A 1 103 ? 11.333 -22.442 5.321 1.00 65.44 103 LEU A O 1
ATOM 828 N N . VAL A 1 104 ? 10.117 -20.543 5.340 1.00 61.75 104 VAL A N 1
ATOM 829 C CA . VAL A 1 104 ? 10.255 -20.257 6.784 1.00 61.75 104 VAL A CA 1
ATOM 830 C C . VAL A 1 104 ? 9.604 -21.338 7.663 1.00 61.75 104 VAL A C 1
ATOM 832 O O . VAL A 1 104 ? 10.044 -21.568 8.783 1.00 61.75 104 VAL A O 1
ATOM 835 N N . LEU A 1 105 ? 8.592 -22.049 7.155 1.00 56.16 105 LEU A N 1
ATOM 836 C CA . LEU A 1 105 ? 7.822 -23.045 7.914 1.00 56.16 105 LEU A CA 1
ATOM 837 C C . LEU A 1 105 ? 8.432 -24.463 7.917 1.00 56.16 105 LEU A C 1
ATOM 839 O O . LEU A 1 105 ? 7.838 -25.385 8.478 1.00 56.16 105 LEU A O 1
ATOM 843 N N . LYS A 1 106 ? 9.612 -24.675 7.316 1.00 50.06 106 LYS A N 1
ATOM 844 C CA . LYS A 1 106 ? 10.264 -25.998 7.238 1.00 50.06 106 LYS A CA 1
ATOM 845 C C . LYS A 1 106 ? 11.056 -26.359 8.502 1.00 50.06 106 LYS A C 1
ATOM 847 O O . LYS A 1 106 ? 12.280 -26.474 8.471 1.00 50.06 106 LYS A O 1
ATOM 852 N N . VAL A 1 107 ? 10.348 -26.604 9.603 1.00 54.69 107 VAL A N 1
ATOM 853 C CA . VAL A 1 107 ? 10.919 -27.263 10.793 1.00 54.69 107 VAL A CA 1
ATOM 854 C C . VAL A 1 107 ? 11.087 -28.772 10.513 1.00 54.69 107 VAL A C 1
ATOM 856 O O . VAL A 1 107 ? 10.180 -29.374 9.932 1.00 54.69 107 VAL A O 1
ATOM 859 N N . PRO A 1 108 ? 12.206 -29.423 10.896 1.00 49.59 108 PRO A N 1
ATOM 860 C CA . PRO A 1 108 ? 12.381 -30.865 10.712 1.00 49.59 108 PRO A CA 1
ATOM 861 C C . PRO A 1 108 ? 11.295 -31.703 11.408 1.00 49.59 108 PRO A C 1
ATOM 863 O O . PRO A 1 108 ? 11.016 -31.538 12.594 1.00 49.59 108 PRO A O 1
ATOM 866 N N . SER A 1 109 ? 10.726 -32.663 10.672 1.00 51.53 109 SER A N 1
ATOM 867 C CA . SER A 1 109 ? 9.546 -33.468 11.050 1.00 51.53 109 SER A CA 1
ATOM 868 C C . SER A 1 109 ? 9.718 -34.415 12.262 1.00 51.53 109 SER A C 1
ATOM 870 O O . SER A 1 109 ? 8.830 -35.226 12.531 1.00 51.53 109 SER A O 1
ATOM 872 N N . SER A 1 110 ? 10.840 -34.367 12.984 1.00 48.84 110 SER A N 1
ATOM 873 C CA . SER A 1 110 ? 11.137 -35.253 14.121 1.00 48.84 110 SER A CA 1
ATOM 874 C C . SER A 1 110 ? 10.731 -34.690 15.490 1.00 48.84 110 SER A C 1
ATOM 876 O O . SER A 1 110 ? 10.701 -35.449 16.458 1.00 48.84 110 SER A O 1
ATOM 878 N N . GLN A 1 111 ? 10.365 -33.407 15.596 1.00 52.66 111 GLN A N 1
ATOM 879 C CA . GLN A 1 111 ? 9.856 -32.818 16.843 1.00 52.66 111 GLN A CA 1
ATOM 880 C C . GLN A 1 111 ? 8.332 -32.648 16.791 1.00 52.66 111 GLN A C 1
ATOM 882 O O . GLN A 1 111 ? 7.793 -31.765 16.128 1.00 52.66 111 GLN A O 1
ATOM 887 N N . ARG A 1 112 ? 7.620 -33.533 17.500 1.00 41.16 112 ARG A N 1
ATOM 888 C CA . ARG A 1 112 ? 6.156 -33.493 17.627 1.00 41.16 112 ARG A CA 1
ATOM 889 C C . ARG A 1 112 ? 5.717 -32.375 18.583 1.00 41.16 112 ARG A C 1
ATOM 891 O O . ARG A 1 112 ? 6.093 -32.394 19.746 1.00 41.16 112 ARG A O 1
ATOM 898 N N . HIS A 1 113 ? 4.819 -31.520 18.093 1.00 39.19 113 HIS A N 1
ATOM 899 C CA . HIS A 1 113 ? 4.017 -30.532 18.832 1.00 39.19 113 HIS A CA 1
ATOM 900 C C . HIS A 1 113 ? 4.781 -29.440 19.602 1.00 39.19 113 HIS A C 1
ATOM 902 O O . HIS A 1 113 ? 5.017 -29.548 20.801 1.00 39.19 113 HIS A O 1
ATOM 908 N N . VAL A 1 114 ? 4.983 -28.299 18.937 1.00 31.78 114 VAL A N 1
ATOM 909 C CA . VAL A 1 114 ? 5.057 -26.993 19.607 1.00 31.78 114 VAL A CA 1
ATOM 910 C C . VAL A 1 114 ? 3.943 -26.120 19.036 1.00 31.78 114 VAL A C 1
ATOM 912 O O . VAL A 1 114 ? 3.951 -25.794 17.850 1.00 31.78 114 VAL A O 1
ATOM 915 N N . TYR A 1 115 ? 2.964 -25.766 19.868 1.00 30.09 115 TYR A N 1
ATOM 916 C CA . TYR A 1 115 ? 2.014 -24.706 19.540 1.00 30.09 115 TYR A CA 1
ATOM 917 C C . TYR A 1 115 ? 2.691 -23.361 19.803 1.00 30.09 115 TYR A C 1
ATOM 919 O O . TYR A 1 115 ? 3.081 -23.085 20.936 1.00 30.09 115 TYR A O 1
ATOM 927 N N . PHE A 1 116 ? 2.778 -22.502 18.787 1.00 28.48 116 PHE A N 1
ATOM 928 C CA . PHE A 1 116 ? 3.069 -21.086 19.002 1.00 28.48 116 PHE A CA 1
ATOM 929 C C . PHE A 1 116 ? 1.817 -20.395 19.546 1.00 28.48 116 PHE A C 1
ATOM 931 O O . PHE A 1 116 ? 1.054 -19.774 18.805 1.00 28.48 116 PHE A O 1
ATOM 938 N N . ALA A 1 117 ? 1.605 -20.518 20.856 1.00 31.86 117 ALA A N 1
ATOM 939 C CA . ALA A 1 117 ? 0.782 -19.565 21.579 1.00 31.86 117 ALA A CA 1
ATOM 940 C C . ALA A 1 117 ? 1.498 -18.209 21.529 1.00 31.86 117 ALA A C 1
ATOM 942 O O . ALA A 1 117 ? 2.604 -18.061 22.049 1.00 31.86 117 ALA A O 1
ATOM 943 N N . TRP A 1 118 ? 0.885 -17.228 20.869 1.00 26.17 118 TRP A N 1
ATOM 944 C CA . TRP A 1 118 ? 1.284 -15.839 21.046 1.00 26.17 118 TRP A CA 1
ATOM 945 C C . TRP A 1 118 ? 0.901 -15.446 22.472 1.00 26.17 118 TRP A C 1
ATOM 947 O O . TRP A 1 118 ? -0.275 -15.490 22.827 1.00 26.17 118 TRP A O 1
ATOM 957 N N . ASN A 1 119 ? 1.898 -15.125 23.297 1.00 31.88 119 ASN A N 1
ATOM 958 C CA . ASN A 1 119 ? 1.674 -14.741 24.686 1.00 31.88 119 ASN A CA 1
ATOM 959 C C . ASN A 1 119 ? 1.039 -13.347 24.759 1.00 31.88 119 ASN A C 1
ATOM 961 O O . ASN A 1 119 ? 1.743 -12.343 24.850 1.00 31.88 119 ASN A O 1
ATOM 965 N N . GLU A 1 120 ? -0.288 -13.304 24.822 1.00 33.59 120 GLU A N 1
ATOM 966 C CA . GLU A 1 120 ? -0.953 -12.354 25.710 1.00 33.59 120 GLU A CA 1
ATOM 967 C C . GLU A 1 120 ? -0.811 -12.884 27.148 1.00 33.59 120 GLU A C 1
ATOM 969 O O . GLU A 1 120 ? -1.554 -13.754 27.596 1.00 33.59 120 GLU A O 1
ATOM 974 N N . ALA A 1 121 ? 0.192 -12.372 27.860 1.00 32.38 121 ALA A N 1
ATOM 975 C CA . ALA A 1 121 ? 0.121 -12.197 29.308 1.00 32.38 121 ALA A CA 1
ATOM 976 C C . ALA A 1 121 ? -0.215 -10.710 29.537 1.00 32.38 121 ALA A C 1
ATOM 978 O O . ALA A 1 121 ? 0.285 -9.859 28.806 1.00 32.38 121 ALA A O 1
ATOM 979 N N . ASP A 1 122 ? -1.066 -10.319 30.480 1.00 33.53 122 ASP A N 1
ATOM 980 C CA . ASP A 1 122 ? -1.340 -10.927 31.786 1.00 33.53 122 ASP A CA 1
ATOM 981 C C . ASP A 1 122 ? -2.839 -10.816 32.155 1.00 33.53 122 ASP A C 1
ATOM 983 O O . ASP A 1 122 ? -3.548 -9.970 31.610 1.00 33.53 122 ASP A O 1
ATOM 987 N N . GLY A 1 123 ? -3.323 -11.644 33.090 1.00 29.05 123 GLY A N 1
ATOM 988 C CA . GLY A 1 123 ? -4.706 -11.573 33.592 1.00 29.05 123 GLY A CA 1
ATOM 989 C C . GLY A 1 123 ? -5.445 -12.908 33.758 1.00 29.05 123 GLY A C 1
ATOM 990 O O . GLY A 1 123 ? -6.414 -13.164 33.051 1.00 29.05 123 GLY A O 1
ATOM 991 N N . ARG A 1 124 ? -5.008 -13.728 34.730 1.00 34.47 124 ARG A N 1
ATOM 992 C CA . ARG A 1 124 ? -5.823 -14.691 35.529 1.00 34.47 124 ARG A CA 1
ATOM 993 C C . ARG A 1 124 ? -7.359 -14.532 35.356 1.00 34.47 124 ARG A C 1
ATOM 995 O O . ARG A 1 124 ? -7.867 -13.435 35.537 1.00 34.47 124 ARG A O 1
ATOM 1002 N N . ASP A 1 125 ? -8.180 -15.569 35.146 1.00 30.27 125 ASP A N 1
ATOM 1003 C CA . ASP A 1 125 ? -8.237 -16.780 35.976 1.00 30.27 125 ASP A CA 1
ATOM 1004 C C . ASP A 1 125 ? -9.181 -17.899 35.441 1.00 30.27 125 ASP A C 1
ATOM 1006 O O . ASP A 1 125 ? -10.239 -17.637 34.880 1.00 30.27 125 ASP A O 1
ATOM 1010 N N . SER A 1 126 ? -8.821 -19.153 35.748 1.00 30.97 126 SER A N 1
ATOM 1011 C CA . SER A 1 126 ? -9.681 -20.319 36.063 1.00 30.97 126 SER A CA 1
ATOM 1012 C C . SER A 1 126 ? -10.838 -20.854 35.163 1.00 30.97 126 SER A C 1
ATOM 1014 O O . SER A 1 126 ? -11.938 -20.318 35.106 1.00 30.97 126 SER A O 1
ATOM 1016 N N . LYS A 1 127 ? -10.650 -22.139 34.787 1.00 29.59 127 LYS A N 1
ATOM 1017 C CA . LYS A 1 127 ? -11.625 -23.270 34.729 1.00 29.59 127 LYS A CA 1
ATOM 1018 C C . LYS A 1 127 ? -12.534 -23.477 33.496 1.00 29.59 127 LYS A C 1
ATOM 1020 O O . LYS A 1 127 ? -13.651 -22.991 33.407 1.00 29.59 127 LYS A O 1
ATOM 1025 N N . THR A 1 128 ? -12.089 -24.433 32.671 1.00 29.77 128 THR A N 1
ATOM 1026 C CA . THR A 1 128 ? -12.807 -25.675 32.297 1.00 29.77 128 THR A CA 1
ATOM 1027 C C . THR A 1 128 ? -14.320 -25.618 32.039 1.00 29.77 128 THR A C 1
ATOM 1029 O O . THR A 1 128 ? -15.082 -25.616 32.993 1.00 29.77 128 THR A O 1
ATOM 1032 N N . TYR A 1 129 ? -14.742 -25.874 30.791 1.00 28.23 129 TYR A N 1
ATOM 1033 C CA . TYR A 1 129 ? -15.734 -26.928 30.488 1.00 28.23 129 TYR A CA 1
ATOM 1034 C C . TYR A 1 129 ? -15.644 -27.407 29.026 1.00 28.23 129 TYR A C 1
ATOM 1036 O O . TYR A 1 129 ? -15.569 -26.615 28.091 1.00 28.23 129 TYR A O 1
ATOM 1044 N N . LYS A 1 130 ? -15.669 -28.732 28.823 1.00 28.67 130 LYS A N 1
ATOM 1045 C CA . LYS A 1 130 ? -15.945 -29.358 27.515 1.00 28.67 130 LYS A CA 1
ATOM 1046 C C . LYS A 1 130 ? -17.449 -29.283 27.235 1.00 28.67 130 LYS A C 1
ATOM 1048 O O . LYS A 1 130 ? -18.205 -29.519 28.168 1.00 28.67 130 LYS A O 1
ATOM 1053 N N . ASN A 1 131 ? -17.848 -29.095 25.972 1.00 29.45 131 ASN A N 1
ATOM 1054 C CA . ASN A 1 131 ? -18.946 -29.797 25.266 1.00 29.45 131 ASN A CA 1
ATOM 1055 C C . ASN A 1 131 ? -19.007 -29.264 23.817 1.00 29.45 131 ASN A C 1
ATOM 1057 O O . ASN A 1 131 ? -19.038 -28.062 23.601 1.00 29.45 131 ASN A O 1
ATOM 1061 N N . LYS A 1 132 ? -18.769 -30.086 22.786 1.00 32.50 132 LYS A N 1
ATOM 1062 C CA . LYS A 1 132 ? -19.762 -30.928 22.082 1.00 32.50 132 LYS A CA 1
ATOM 1063 C C . LYS A 1 132 ? -21.018 -30.164 21.636 1.00 32.50 132 LYS A C 1
ATOM 1065 O O . LYS A 1 132 ? -21.881 -29.853 22.445 1.00 32.50 132 LYS A O 1
ATOM 1070 N N . ALA A 1 133 ? -21.135 -29.969 20.322 1.00 30.42 133 ALA A N 1
ATOM 1071 C CA . ALA A 1 133 ? -22.357 -29.514 19.672 1.00 30.42 133 ALA A CA 1
ATOM 1072 C C . ALA A 1 133 ? -23.436 -30.613 19.687 1.00 30.42 133 ALA A C 1
ATOM 1074 O O . ALA A 1 133 ? -23.165 -31.741 19.275 1.00 30.42 133 ALA A O 1
ATOM 1075 N N . ILE A 1 134 ? -24.654 -30.262 20.112 1.00 31.61 134 ILE A N 1
ATOM 1076 C CA . ILE A 1 134 ? -25.900 -31.018 19.899 1.00 31.61 134 ILE A CA 1
ATOM 1077 C C . ILE A 1 134 ? -27.009 -30.012 19.532 1.00 31.61 134 ILE A C 1
ATOM 1079 O O . ILE A 1 134 ? -26.946 -28.835 19.882 1.00 31.61 134 ILE A O 1
ATOM 1083 N N . ILE A 1 135 ? -27.979 -30.470 18.742 1.00 33.38 135 ILE A N 1
ATOM 1084 C CA . ILE A 1 135 ? -28.962 -29.666 18.007 1.00 33.38 135 ILE A CA 1
ATOM 1085 C C . ILE A 1 135 ? -30.261 -29.456 18.817 1.00 33.38 135 ILE A C 1
ATOM 1087 O O . ILE A 1 135 ? -30.803 -30.418 19.341 1.00 33.38 135 ILE A O 1
ATOM 1091 N N . LYS A 1 136 ? -30.786 -28.215 18.783 1.00 36.69 136 LYS A N 1
ATOM 1092 C CA . LYS A 1 136 ? -32.171 -27.745 19.071 1.00 36.69 136 LYS A CA 1
ATOM 1093 C C . LYS A 1 136 ? -32.851 -28.102 20.411 1.00 36.69 136 LYS A C 1
ATOM 1095 O O . LYS A 1 136 ? -33.197 -29.245 20.671 1.00 36.69 136 LYS A O 1
ATOM 1100 N N . SER A 1 137 ? -33.340 -27.054 21.078 1.00 26.88 137 SER A N 1
ATOM 1101 C CA . SER A 1 137 ? -34.754 -26.960 21.484 1.00 26.88 137 SER A CA 1
ATOM 1102 C C . SER A 1 137 ? -35.231 -25.500 21.384 1.00 26.88 137 SER A C 1
ATOM 1104 O O . SER A 1 137 ? -34.405 -24.587 21.341 1.00 26.88 137 SER A O 1
ATOM 1106 N N . ARG A 1 138 ? -36.546 -25.280 21.286 1.00 41.00 138 ARG A N 1
ATOM 1107 C CA . ARG A 1 138 ? -37.214 -23.973 21.171 1.00 41.00 138 ARG A CA 1
ATOM 1108 C C . ARG A 1 138 ? -38.345 -23.933 22.190 1.00 41.00 138 ARG A C 1
ATOM 1110 O O . ARG A 1 138 ? -39.296 -24.674 22.001 1.00 41.00 138 ARG A O 1
ATOM 1117 N N . GLU A 1 139 ? -38.297 -23.013 23.150 1.00 30.19 139 GLU A N 1
ATOM 1118 C CA . GLU A 1 139 ? -39.489 -22.512 23.851 1.00 30.19 139 GLU A CA 1
ATOM 1119 C C . GLU A 1 139 ? -39.199 -21.175 24.562 1.00 30.19 139 GLU A C 1
ATOM 1121 O O . GLU A 1 139 ? -38.045 -20.836 24.822 1.00 30.19 139 GLU A O 1
ATOM 1126 N N . LEU A 1 140 ? -40.251 -20.375 24.761 1.00 34.09 140 LEU A N 1
ATOM 1127 C CA . LEU A 1 140 ? -40.244 -19.029 25.368 1.00 34.09 140 LEU A CA 1
ATOM 1128 C C . LEU A 1 140 ? -40.477 -19.179 26.901 1.00 34.09 140 LEU A C 1
ATOM 1130 O O . LEU A 1 140 ? -40.917 -20.240 27.320 1.00 34.09 140 LEU A O 1
ATOM 1134 N N . SER A 1 141 ? -40.267 -18.248 27.845 1.00 30.78 141 SER A N 1
ATOM 1135 C CA . SER A 1 141 ? -40.345 -16.768 27.899 1.00 30.78 141 SER A CA 1
ATOM 1136 C C . SER A 1 141 ? -39.768 -16.307 29.279 1.00 30.78 141 SER A C 1
ATOM 1138 O O . SER A 1 141 ? -39.584 -17.160 30.140 1.00 30.78 141 SER A O 1
ATOM 1140 N N . SER A 1 142 ? -39.548 -15.040 29.679 1.00 30.20 142 SER A N 1
ATOM 1141 C CA . SER A 1 142 ? -39.260 -13.751 29.005 1.00 30.20 142 SER A CA 1
ATOM 1142 C C . SER A 1 142 ? -39.177 -12.601 30.044 1.00 30.20 142 SER A C 1
ATOM 1144 O O . SER A 1 142 ? -40.191 -12.330 30.686 1.00 30.20 142 SER A O 1
ATOM 1146 N N . SER A 1 143 ? -38.067 -11.850 30.160 1.00 30.77 143 SER A N 1
ATOM 1147 C CA . SER A 1 143 ? -38.082 -10.503 30.785 1.00 30.77 143 SER A CA 1
ATOM 1148 C C . SER A 1 143 ? -36.817 -9.651 30.555 1.00 30.77 143 SER A C 1
ATOM 1150 O O . SER A 1 143 ? -35.700 -10.027 30.890 1.00 30.77 143 SER A O 1
ATOM 1152 N N . SER A 1 144 ? -37.052 -8.446 30.025 1.00 34.88 144 SER A N 1
ATOM 1153 C CA . SER A 1 144 ? -36.314 -7.193 30.272 1.00 34.88 144 SER A CA 1
ATOM 1154 C C . SER A 1 144 ? -34.772 -7.182 30.287 1.00 34.88 144 SER A C 1
ATOM 1156 O O . SER A 1 144 ? -34.146 -7.101 31.344 1.00 34.88 144 SER A O 1
ATOM 1158 N N . SER A 1 145 ? -34.181 -6.953 29.117 1.00 37.22 145 SER A N 1
ATOM 1159 C CA . SER A 1 145 ? -33.286 -5.799 28.952 1.00 37.22 145 SER A CA 1
ATOM 1160 C C . SER A 1 145 ? -33.553 -5.141 27.596 1.00 37.22 145 SER A C 1
ATOM 1162 O O . SER A 1 145 ? -33.956 -5.804 26.643 1.00 37.22 145 SER A O 1
ATOM 1164 N N . VAL A 1 146 ? -33.445 -3.811 27.557 1.00 37.12 146 VAL A N 1
ATOM 1165 C CA . VAL A 1 146 ? -33.769 -2.960 26.400 1.00 37.12 146 VAL A CA 1
ATOM 1166 C C . VAL A 1 146 ? -33.085 -3.477 25.130 1.00 37.12 146 VAL A C 1
ATOM 1168 O O . VAL A 1 146 ? -31.896 -3.788 25.160 1.00 37.12 146 VAL A O 1
ATOM 1171 N N . SER A 1 147 ? -33.829 -3.537 24.018 1.00 44.16 147 SER A N 1
ATOM 1172 C CA . SER A 1 147 ? -33.259 -3.793 22.691 1.00 44.16 147 SER A CA 1
ATOM 1173 C C . SER A 1 147 ? -32.281 -2.671 22.352 1.00 44.16 147 SER A C 1
ATOM 1175 O O . SER A 1 147 ? -32.696 -1.587 21.946 1.00 44.16 147 SER A O 1
ATOM 1177 N N . ASP A 1 148 ? -30.989 -2.921 22.561 1.00 45.47 148 ASP A N 1
ATOM 1178 C CA . ASP A 1 148 ? -29.904 -2.033 22.151 1.00 45.47 148 ASP A CA 1
ATOM 1179 C C . ASP A 1 148 ? -29.802 -2.110 20.619 1.00 45.47 148 ASP A C 1
ATOM 1181 O O . ASP A 1 148 ? -29.071 -2.931 20.054 1.00 45.47 148 ASP A O 1
ATOM 1185 N N . ASP A 1 149 ? -30.661 -1.330 19.951 1.00 48.22 149 ASP A N 1
ATOM 1186 C CA . ASP A 1 149 ? -30.835 -1.327 18.500 1.00 48.22 149 ASP A CA 1
ATOM 1187 C C . ASP A 1 149 ? -29.478 -1.224 17.814 1.00 48.22 149 ASP A C 1
ATOM 1189 O O . ASP A 1 149 ? -28.747 -0.254 18.014 1.00 48.22 149 ASP A O 1
ATOM 1193 N N . LYS A 1 150 ? -29.160 -2.261 17.021 1.00 62.94 150 LYS A N 1
ATOM 1194 C CA . LYS A 1 150 ? -27.839 -2.604 16.464 1.00 62.94 150 LYS A CA 1
ATOM 1195 C C . LYS A 1 150 ? -27.012 -1.381 16.050 1.00 62.94 150 LYS A C 1
ATOM 1197 O O . LYS A 1 150 ? -26.949 -1.034 14.867 1.00 62.94 150 LYS A O 1
ATOM 1202 N N . LYS A 1 151 ? -26.326 -0.749 17.006 1.00 68.19 151 LYS A N 1
ATOM 1203 C CA . LYS A 1 151 ? -25.671 0.533 16.755 1.00 68.19 151 LYS A CA 1
ATOM 1204 C C . LYS A 1 151 ? -24.553 0.331 15.737 1.00 68.19 151 LYS A C 1
ATOM 1206 O O . LYS A 1 151 ? -23.563 -0.347 16.014 1.00 68.19 151 LYS A O 1
ATOM 1211 N N . LEU A 1 152 ? -24.738 0.900 14.545 1.00 81.69 152 LEU A N 1
ATOM 1212 C CA . LEU A 1 152 ? -23.829 0.716 13.409 1.00 81.69 152 LEU A CA 1
ATOM 1213 C C . LEU A 1 152 ? -22.418 1.234 13.707 1.00 81.69 152 LEU A C 1
ATOM 1215 O O . LEU A 1 152 ? -21.451 0.699 13.172 1.00 81.69 152 LEU A O 1
ATOM 1219 N N . VAL A 1 153 ? -22.310 2.242 14.578 1.00 88.62 153 VAL A N 1
ATOM 1220 C CA . VAL A 1 153 ? -21.054 2.879 14.979 1.00 88.62 153 VAL A CA 1
ATOM 1221 C C . VAL A 1 153 ? -20.903 2.844 16.497 1.00 88.62 153 VAL A C 1
ATOM 1223 O O . VAL A 1 153 ? -21.742 3.366 17.239 1.00 88.62 153 VAL A O 1
ATOM 1226 N N . LYS A 1 154 ? -19.791 2.279 16.959 1.00 89.12 154 LYS A N 1
ATOM 1227 C CA . LYS A 1 154 ? -19.291 2.404 18.328 1.00 89.12 154 LYS A CA 1
ATOM 1228 C C . LYS A 1 154 ? -18.033 3.269 18.317 1.00 89.12 154 LYS A C 1
ATOM 1230 O O . LYS A 1 154 ? -17.345 3.383 17.309 1.00 89.12 154 LYS A O 1
ATOM 1235 N N . HIS A 1 155 ? -17.734 3.881 19.450 1.00 89.62 155 HIS A N 1
ATOM 1236 C CA . HIS A 1 155 ? -16.502 4.630 19.645 1.00 89.62 155 HIS A CA 1
ATOM 1237 C C . HIS A 1 155 ? -15.474 3.747 20.354 1.00 89.62 155 HIS A C 1
ATOM 1239 O O . HIS A 1 155 ? -15.788 3.147 21.385 1.00 89.62 155 HIS A O 1
ATOM 1245 N N . SER A 1 156 ? -14.270 3.651 19.791 1.00 88.50 156 SER A N 1
ATOM 1246 C CA . SER A 1 156 ? -13.113 3.054 20.453 1.00 88.50 156 SER A CA 1
ATOM 1247 C C . SER A 1 156 ? -12.216 4.148 21.019 1.00 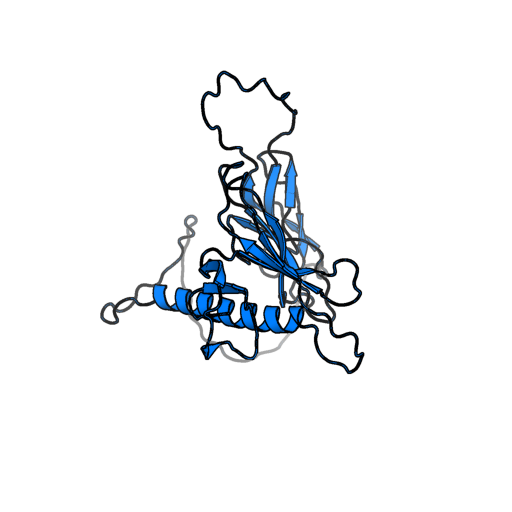88.50 156 SER A C 1
ATOM 1249 O O . SER A 1 156 ? -11.993 5.174 20.376 1.00 88.50 156 SER A O 1
ATOM 1251 N N . ILE A 1 157 ? -11.728 3.899 22.231 1.00 91.25 157 ILE A N 1
ATOM 1252 C CA . ILE A 1 157 ? -10.761 4.726 22.970 1.00 91.25 157 ILE A CA 1
ATOM 1253 C C . ILE A 1 157 ? -9.407 4.014 23.127 1.00 91.25 157 ILE A C 1
ATOM 1255 O O . ILE A 1 157 ? -8.461 4.584 23.658 1.00 91.25 157 ILE A O 1
ATOM 1259 N N . ASN A 1 158 ? -9.320 2.758 22.675 1.00 94.25 158 ASN A N 1
ATOM 1260 C CA . ASN A 1 158 ? -8.125 1.929 22.765 1.00 94.25 158 ASN A CA 1
ATOM 1261 C C . ASN A 1 158 ? -7.452 1.875 21.393 1.00 94.25 158 ASN A C 1
ATOM 1263 O O . ASN A 1 158 ? -8.122 1.649 20.383 1.00 94.25 158 ASN A O 1
ATOM 1267 N N . PHE A 1 159 ? -6.132 2.044 21.364 1.00 96.62 159 PHE A N 1
ATOM 1268 C CA . PHE A 1 159 ? -5.355 2.159 20.133 1.00 96.62 159 PHE A CA 1
ATOM 1269 C C . PHE A 1 159 ? -4.021 1.427 20.242 1.00 96.62 159 PHE A C 1
ATOM 1271 O O . PHE A 1 159 ? -3.389 1.440 21.299 1.00 96.62 159 PHE A O 1
ATOM 1278 N N . SER A 1 160 ? -3.543 0.872 19.129 1.00 96.50 160 SER A N 1
ATOM 1279 C CA . SER A 1 160 ? -2.150 0.446 18.976 1.00 96.50 160 SER A CA 1
ATOM 1280 C C . SER A 1 160 ? -1.372 1.459 18.133 1.00 96.50 160 SER A C 1
ATOM 1282 O O . SER A 1 160 ? -1.858 1.939 17.105 1.00 96.50 160 SER A O 1
ATOM 1284 N N . LYS A 1 161 ? -0.161 1.822 18.576 1.00 96.81 161 LYS A N 1
ATOM 1285 C CA . LYS A 1 161 ? 0.734 2.700 17.809 1.00 96.81 161 LYS A CA 1
ATOM 1286 C C . LYS A 1 161 ? 1.302 1.910 16.631 1.00 96.81 161 LYS A C 1
ATOM 1288 O O . LYS A 1 161 ? 1.903 0.860 16.835 1.00 96.81 161 LYS A O 1
ATOM 1293 N N . ILE A 1 162 ? 1.128 2.428 15.420 1.00 97.19 162 ILE A N 1
ATOM 1294 C CA . ILE A 1 162 ? 1.729 1.881 14.198 1.00 97.19 162 ILE A CA 1
ATOM 1295 C C . ILE A 1 162 ? 3.060 2.576 13.910 1.00 97.19 162 ILE A C 1
ATOM 1297 O O . ILE A 1 162 ? 4.032 1.914 13.560 1.00 97.19 162 ILE A O 1
ATOM 1301 N N . TRP A 1 163 ? 3.117 3.903 14.053 1.00 97.00 163 TRP A N 1
ATOM 1302 C CA . TRP A 1 163 ? 4.300 4.685 13.691 1.00 97.00 163 TRP A CA 1
ATOM 1303 C C . TRP A 1 163 ? 4.396 6.022 14.441 1.00 97.00 163 TRP A C 1
ATOM 1305 O O . TRP A 1 163 ? 3.405 6.511 14.991 1.00 97.00 163 TRP A O 1
ATOM 1315 N N . SER A 1 164 ? 5.594 6.610 14.438 1.00 94.94 164 SER A N 1
ATOM 1316 C CA . SER A 1 164 ? 5.926 7.914 15.014 1.00 94.94 164 SER A CA 1
ATOM 1317 C C . SER A 1 164 ? 6.934 8.635 14.117 1.00 94.94 164 SER A C 1
ATOM 1319 O O . SER A 1 164 ? 7.926 8.031 13.708 1.00 94.94 164 SER A O 1
ATOM 1321 N N . SER A 1 165 ? 6.724 9.923 13.836 1.00 93.06 165 SER A N 1
ATOM 1322 C CA . SER A 1 165 ? 7.577 10.739 12.956 1.00 93.06 165 SER A CA 1
ATOM 1323 C C . SER A 1 165 ? 8.884 11.204 13.611 1.00 93.06 165 SER A C 1
ATOM 1325 O O . SER A 1 165 ? 9.395 12.286 13.309 1.00 93.06 165 SER A O 1
ATOM 1327 N N . GLU A 1 166 ? 9.416 10.403 14.529 1.00 90.69 166 GLU A N 1
ATOM 1328 C CA . GLU A 1 166 ? 10.698 10.629 15.185 1.00 90.69 166 GLU A CA 1
ATOM 1329 C C . GLU A 1 166 ? 11.821 10.542 14.143 1.00 90.69 166 GLU A C 1
ATOM 1331 O O . GLU A 1 166 ? 11.995 9.531 13.454 1.00 90.69 166 GLU A O 1
ATOM 1336 N N . ARG A 1 167 ? 12.548 11.653 13.984 1.00 84.81 167 ARG A N 1
ATOM 1337 C CA . ARG A 1 167 ? 13.615 11.792 12.990 1.00 84.81 167 ARG A CA 1
ATOM 1338 C C . ARG A 1 167 ? 14.909 11.154 13.484 1.00 84.81 167 ARG A C 1
ATOM 1340 O O . ARG A 1 167 ? 15.244 11.249 14.662 1.00 84.81 167 ARG A O 1
ATOM 1347 N N . GLU A 1 168 ? 15.660 10.565 12.560 1.00 71.00 168 GLU A N 1
ATOM 1348 C CA . GLU A 1 168 ? 16.988 10.018 12.845 1.00 71.00 168 GLU A CA 1
ATOM 1349 C C . GLU A 1 168 ? 17.951 11.156 13.230 1.00 71.00 168 GLU A C 1
ATOM 1351 O O . GLU A 1 168 ? 18.276 12.019 12.407 1.00 71.00 168 GLU A O 1
ATOM 1356 N N . SER A 1 169 ? 18.434 11.174 14.475 1.00 64.69 169 SER A N 1
ATOM 1357 C CA . SER A 1 169 ? 19.326 12.224 14.985 1.00 64.69 169 SER A CA 1
ATOM 1358 C C . SER A 1 169 ? 20.787 11.984 14.577 1.00 64.69 169 SER A C 1
ATOM 1360 O O . SER A 1 169 ? 21.688 11.881 15.411 1.00 64.69 169 SER A O 1
ATOM 1362 N N . LYS A 1 170 ? 21.048 11.918 13.260 1.00 57.34 170 LYS A N 1
ATOM 1363 C CA . LYS A 1 170 ? 22.405 11.746 12.707 1.00 57.34 170 LYS A CA 1
ATOM 1364 C C . LYS A 1 170 ? 23.329 12.851 13.241 1.00 57.34 170 LYS A C 1
ATOM 1366 O O . LYS A 1 170 ? 23.152 14.035 12.958 1.00 57.34 170 LYS A O 1
ATOM 1371 N N . GLY A 1 171 ? 24.290 12.447 14.071 1.00 49.75 171 GLY A N 1
ATOM 1372 C CA . GLY A 1 171 ? 25.026 13.354 14.948 1.00 49.75 171 GLY A CA 1
ATOM 1373 C C . GLY A 1 171 ? 25.943 14.357 14.236 1.00 49.75 171 GLY A C 1
ATOM 1374 O O . GLY A 1 171 ? 26.580 14.041 13.237 1.00 49.75 171 GLY A O 1
ATOM 1375 N N . ARG A 1 172 ? 26.055 15.554 14.834 1.00 51.12 172 ARG A N 1
ATOM 1376 C CA . ARG A 1 172 ? 27.090 16.588 14.607 1.00 51.12 172 ARG A CA 1
ATOM 1377 C C . ARG A 1 172 ? 27.518 16.826 13.143 1.00 51.12 172 ARG A C 1
ATOM 1379 O O . ARG A 1 172 ? 28.663 16.589 12.772 1.00 51.12 172 ARG A O 1
ATOM 1386 N N . CYS A 1 173 ? 26.648 17.474 12.368 1.00 43.41 173 CYS A N 1
ATOM 1387 C CA . CYS A 1 173 ? 27.079 18.307 11.239 1.00 43.41 173 CYS A CA 1
ATOM 1388 C C . CYS A 1 173 ? 27.422 19.724 11.742 1.00 43.41 173 CYS A C 1
ATOM 1390 O O . CYS A 1 173 ? 26.530 20.446 12.180 1.00 43.41 173 CYS A O 1
ATOM 1392 N N . SER A 1 174 ? 28.687 20.151 11.668 1.00 53.19 174 SER A N 1
ATOM 1393 C CA . SER A 1 174 ? 29.131 21.493 12.106 1.00 53.19 174 SER A CA 1
ATOM 1394 C C . SER A 1 174 ? 28.915 22.614 11.076 1.00 53.19 174 SER A C 1
ATOM 1396 O O . SER A 1 174 ? 29.205 23.771 11.367 1.00 53.19 174 SER A O 1
ATOM 1398 N N . LEU A 1 175 ? 28.414 22.288 9.879 1.00 47.72 175 LEU A N 1
ATOM 1399 C CA . LEU A 1 175 ? 28.232 23.220 8.752 1.00 47.72 175 LEU A CA 1
ATOM 1400 C C . LEU A 1 175 ? 26.787 23.305 8.237 1.00 47.72 175 LEU A C 1
ATOM 1402 O O . LEU A 1 175 ? 26.482 24.074 7.327 1.00 47.72 175 LEU A O 1
ATOM 1406 N N . CYS A 1 176 ? 25.880 22.544 8.840 1.00 42.72 176 CYS A N 1
ATOM 1407 C CA . CYS A 1 176 ? 24.464 22.600 8.537 1.00 42.72 176 CYS A CA 1
ATOM 1408 C C . CYS A 1 176 ? 23.870 23.777 9.319 1.00 42.72 176 CYS A C 1
ATOM 1410 O O . CYS A 1 176 ? 23.675 23.675 10.532 1.00 42.72 176 CYS A O 1
ATOM 1412 N N . LYS A 1 177 ? 23.614 24.908 8.639 1.00 42.25 177 LYS A N 1
ATOM 1413 C CA . LYS A 1 177 ? 22.829 26.017 9.212 1.00 42.25 177 LYS A CA 1
ATOM 1414 C C . LYS A 1 177 ? 21.575 25.431 9.858 1.00 42.25 177 LYS A C 1
ATOM 1416 O O . LYS A 1 177 ? 20.967 24.544 9.260 1.00 42.25 177 LYS A O 1
ATOM 1421 N N . LYS A 1 178 ? 21.190 25.939 11.036 1.00 44.00 178 LYS A N 1
ATOM 1422 C CA . LYS A 1 178 ? 19.872 25.658 11.614 1.00 44.00 178 LYS A CA 1
ATOM 1423 C C . LYS A 1 178 ? 18.837 25.921 10.518 1.00 44.00 178 LYS A C 1
ATOM 1425 O O . LYS A 1 178 ? 18.635 27.075 10.156 1.00 44.00 178 LYS A O 1
ATOM 1430 N N . GLN A 1 179 ? 18.248 24.863 9.964 1.00 41.72 179 GLN A N 1
ATOM 1431 C CA . GLN A 1 179 ? 16.906 25.000 9.427 1.00 41.72 179 GLN A CA 1
ATOM 1432 C C . GLN A 1 179 ? 16.052 25.352 10.632 1.00 41.72 179 GLN A C 1
ATOM 1434 O O . GLN A 1 179 ? 16.254 24.777 11.710 1.00 41.72 179 GLN A O 1
ATOM 1439 N N . ASP A 1 180 ? 15.215 26.369 10.470 1.00 38.12 180 ASP A N 1
ATOM 1440 C CA . ASP A 1 180 ? 14.387 26.866 11.550 1.00 38.12 180 ASP A CA 1
ATOM 1441 C C . ASP A 1 180 ? 13.647 25.699 12.192 1.00 38.12 180 ASP A C 1
ATOM 1443 O O . ASP A 1 180 ? 13.196 24.771 11.514 1.00 38.12 180 ASP A O 1
ATOM 1447 N N . SER A 1 181 ? 13.588 25.715 13.520 1.00 45.12 181 SER A N 1
ATOM 1448 C CA . SER A 1 181 ? 12.766 24.774 14.257 1.00 45.12 181 SER A CA 1
ATOM 1449 C C . SER A 1 181 ? 11.315 25.063 13.898 1.00 45.12 181 SER A C 1
ATOM 1451 O O . SER A 1 181 ? 10.672 25.886 14.550 1.00 45.12 181 SER A O 1
ATOM 1453 N N . GLU A 1 182 ? 10.807 24.400 12.856 1.00 48.19 182 GLU A N 1
ATOM 1454 C CA . GLU A 1 182 ? 9.375 24.194 12.738 1.00 48.19 182 GLU A CA 1
ATOM 1455 C C . GLU A 1 182 ? 8.919 23.609 14.071 1.00 48.19 182 GLU A C 1
ATOM 1457 O O . GLU A 1 182 ? 9.412 22.565 14.507 1.00 48.19 182 GLU A O 1
ATOM 1462 N N . ASP A 1 183 ? 7.943 24.269 14.684 1.00 50.34 183 ASP A N 1
ATOM 1463 C CA . ASP A 1 183 ? 7.187 23.814 15.856 1.00 50.34 183 ASP A CA 1
ATOM 1464 C C . ASP A 1 183 ? 6.293 22.593 15.514 1.00 50.34 183 ASP A C 1
ATOM 1466 O O . ASP A 1 183 ? 5.235 22.346 16.091 1.00 50.34 183 ASP A O 1
ATOM 1470 N N . GLY A 1 184 ? 6.706 21.825 14.500 1.00 58.66 184 GLY A N 1
ATOM 1471 C CA . GLY A 1 184 ? 6.071 20.628 13.988 1.00 58.66 184 GLY A CA 1
ATOM 1472 C C . GLY A 1 184 ? 6.259 19.489 14.972 1.00 58.66 184 GLY A C 1
ATOM 1473 O O . GLY A 1 184 ? 7.174 18.673 14.838 1.00 58.66 184 GLY A O 1
ATOM 1474 N N . GLY A 1 185 ? 5.371 19.443 15.964 1.00 76.12 185 GLY A N 1
ATOM 1475 C CA . GLY A 1 185 ? 5.257 18.328 16.893 1.00 76.12 185 GLY A CA 1
ATOM 1476 C C . GLY A 1 185 ? 5.181 16.981 16.167 1.00 76.12 185 GLY A C 1
ATOM 1477 O O . GLY A 1 185 ? 4.659 16.871 15.057 1.00 76.12 185 GLY A O 1
ATOM 1478 N N . VAL A 1 186 ? 5.712 15.941 16.814 1.00 88.62 186 VAL A N 1
ATOM 1479 C CA . VAL A 1 186 ? 5.759 14.574 16.274 1.00 88.62 186 VAL A CA 1
ATOM 1480 C C . VAL A 1 186 ? 4.368 14.132 15.811 1.00 88.62 186 VAL A C 1
ATOM 1482 O O . VAL A 1 186 ? 3.416 14.204 16.579 1.00 88.62 186 VAL A O 1
ATOM 1485 N N . CYS A 1 187 ? 4.250 13.638 14.581 1.00 92.75 187 CYS A N 1
ATOM 1486 C CA . CYS A 1 187 ? 3.036 13.004 14.078 1.00 92.75 187 CYS A CA 1
ATOM 1487 C C . CYS A 1 187 ? 3.091 11.497 14.360 1.00 92.75 187 CYS A C 1
ATOM 1489 O O . CYS A 1 187 ? 4.095 10.842 14.078 1.00 92.75 187 CYS A O 1
ATOM 1491 N N . THR A 1 188 ? 2.018 10.929 14.899 1.00 96.19 188 THR A N 1
ATOM 1492 C CA . THR A 1 188 ? 1.890 9.492 15.166 1.00 96.19 1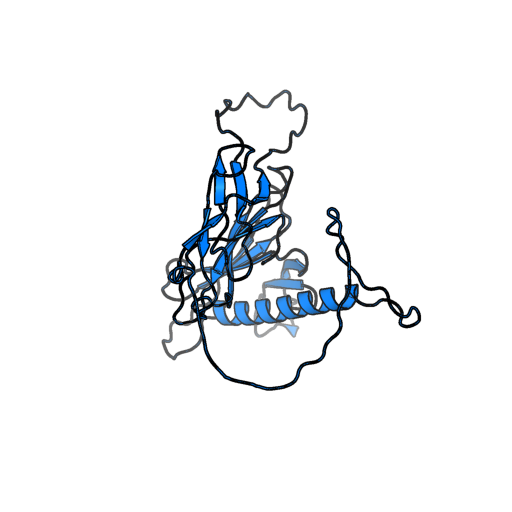88 THR A CA 1
ATOM 1493 C C . THR A 1 188 ? 0.719 8.892 14.397 1.00 96.19 188 THR A C 1
ATOM 1495 O O . THR A 1 188 ? -0.265 9.569 14.109 1.00 96.19 188 THR A O 1
ATOM 1498 N N . ILE A 1 189 ? 0.818 7.607 14.049 1.00 97.81 189 ILE A N 1
ATOM 1499 C CA . ILE A 1 189 ? -0.259 6.866 13.375 1.00 97.81 189 ILE A CA 1
ATOM 1500 C C . ILE A 1 189 ? -0.722 5.729 14.281 1.00 97.81 189 ILE A C 1
ATOM 1502 O O . ILE A 1 189 ? 0.099 4.966 14.798 1.00 97.81 189 ILE A O 1
ATOM 1506 N N . TRP A 1 190 ? -2.037 5.613 14.451 1.00 98.12 190 TRP A N 1
ATOM 1507 C CA . TRP A 1 190 ? -2.686 4.723 15.410 1.00 98.12 190 TRP A CA 1
ATOM 1508 C C . TRP A 1 190 ? -3.782 3.885 14.760 1.00 98.12 190 TRP A C 1
ATOM 1510 O O . TRP A 1 190 ? -4.605 4.407 14.008 1.00 98.12 190 TRP A O 1
ATOM 1520 N N . ARG A 1 191 ? -3.851 2.602 15.118 1.00 97.31 191 ARG A N 1
ATOM 1521 C CA . ARG A 1 191 ? -4.942 1.709 14.721 1.00 97.31 191 ARG A CA 1
ATOM 1522 C C . ARG A 1 191 ? -5.959 1.577 15.858 1.00 97.31 191 ARG A C 1
ATOM 1524 O O . ARG A 1 191 ? -5.557 1.204 16.962 1.00 97.31 191 ARG A O 1
ATOM 1531 N N . PRO A 1 192 ? -7.258 1.847 15.630 1.00 97.00 192 PRO A N 1
ATOM 1532 C CA . PRO A 1 192 ? -8.295 1.621 16.634 1.00 97.00 192 PRO A CA 1
ATOM 1533 C C . PRO A 1 192 ? -8.435 0.131 16.971 1.00 97.00 192 PRO A C 1
ATOM 1535 O O . PRO A 1 192 ? -8.680 -0.699 16.090 1.00 97.00 192 PRO A O 1
ATOM 1538 N N . SER A 1 193 ? -8.344 -0.216 18.253 1.00 94.50 193 SER A N 1
ATOM 1539 C CA . SER A 1 193 ? -8.637 -1.568 18.730 1.00 94.50 193 SER A CA 1
ATOM 1540 C C . SER A 1 193 ? -10.138 -1.829 18.626 1.00 94.50 193 SER A C 1
ATOM 1542 O O . SER A 1 193 ? -10.952 -1.056 19.140 1.00 94.50 193 SER A O 1
ATOM 1544 N N . CYS A 1 194 ? -10.515 -2.915 17.954 1.00 91.00 194 CYS A N 1
ATOM 1545 C CA . CYS A 1 194 ? -11.907 -3.237 17.651 1.00 91.00 194 CYS A CA 1
ATOM 1546 C C . CYS A 1 194 ? -12.438 -4.337 18.585 1.00 91.00 194 CYS A C 1
ATOM 1548 O O . CYS A 1 194 ? -11.852 -5.418 18.628 1.00 91.00 194 CYS A O 1
ATOM 1550 N N . PRO A 1 195 ? -13.548 -4.107 19.314 1.00 89.88 195 PRO A N 1
ATOM 1551 C CA . PRO A 1 195 ? -14.245 -5.169 20.037 1.00 89.88 195 PRO A CA 1
ATOM 1552 C C . PRO A 1 195 ? -14.750 -6.275 19.098 1.00 89.88 195 PRO A C 1
ATOM 1554 O O . PRO A 1 195 ? -14.955 -6.042 17.906 1.00 89.88 195 PRO A O 1
ATOM 1557 N N . ALA A 1 196 ? -15.030 -7.461 19.642 1.00 87.44 196 ALA A N 1
ATOM 1558 C CA . ALA A 1 196 ? -15.612 -8.563 18.876 1.00 87.44 196 ALA A CA 1
ATOM 1559 C C . ALA A 1 196 ? -16.893 -8.125 18.132 1.00 87.44 196 ALA A C 1
ATOM 1561 O O . ALA A 1 196 ? -17.775 -7.489 18.709 1.00 87.44 196 ALA A O 1
ATOM 1562 N N . GLY A 1 197 ? -16.978 -8.451 16.838 1.00 88.81 197 GLY A N 1
ATOM 1563 C CA . GLY A 1 197 ? -18.079 -8.034 15.961 1.00 88.81 197 GLY A CA 1
ATOM 1564 C C . GLY A 1 197 ? -17.968 -6.611 15.393 1.00 88.81 197 GLY A C 1
ATOM 1565 O O . GLY A 1 197 ? -18.828 -6.228 14.601 1.00 88.81 197 GLY A O 1
ATOM 1566 N N . PHE A 1 198 ? -16.928 -5.843 15.736 1.00 91.38 198 PHE A N 1
ATOM 1567 C CA . PHE A 1 198 ? -16.645 -4.521 15.164 1.00 91.38 198 PHE A CA 1
ATOM 1568 C C . PHE A 1 198 ? -15.382 -4.531 14.289 1.00 91.38 198 PHE A C 1
ATOM 1570 O O . PHE A 1 198 ? -14.515 -5.390 14.436 1.00 91.38 198 PHE A O 1
ATOM 1577 N N . VAL A 1 199 ? -15.274 -3.559 13.381 1.00 92.31 199 VAL A N 1
ATOM 1578 C CA . VAL A 1 199 ? -14.141 -3.387 12.460 1.00 92.31 199 VAL A CA 1
ATOM 1579 C C . VAL A 1 199 ? -13.735 -1.911 12.349 1.00 92.31 199 VAL A C 1
ATOM 1581 O O . VAL A 1 199 ? -14.585 -1.021 12.439 1.00 92.31 199 VAL A O 1
ATOM 1584 N N . SER A 1 200 ? -12.442 -1.642 12.151 1.00 94.00 200 SER A N 1
ATOM 1585 C CA . SER A 1 200 ? -11.945 -0.314 11.771 1.00 94.00 200 SER A CA 1
ATOM 1586 C C . SER A 1 200 ? -11.862 -0.223 10.254 1.00 94.00 200 SER A C 1
ATOM 1588 O O . SER A 1 200 ? -11.537 -1.204 9.587 1.00 94.00 200 SER A O 1
ATOM 1590 N N . VAL A 1 201 ? -12.120 0.964 9.713 1.00 93.44 201 VAL A N 1
ATOM 1591 C CA . VAL A 1 201 ? -12.099 1.224 8.265 1.00 93.44 201 VAL A CA 1
ATOM 1592 C C . VAL A 1 201 ? -10.862 2.010 7.808 1.00 93.44 201 VAL A C 1
ATOM 1594 O O . VAL A 1 201 ? -10.759 2.379 6.642 1.00 93.44 201 VAL A O 1
ATOM 1597 N N . GLY A 1 202 ? -9.924 2.257 8.725 1.00 95.19 202 GLY A N 1
ATOM 1598 C CA . GLY A 1 202 ? -8.647 2.922 8.477 1.00 95.19 202 GLY A CA 1
ATOM 1599 C C . GLY A 1 202 ? -7.851 3.144 9.767 1.00 95.19 202 GLY A C 1
ATOM 1600 O O . GLY A 1 202 ? -8.304 2.788 10.860 1.00 95.19 202 GLY A O 1
ATOM 1601 N N . ASP A 1 203 ? -6.674 3.746 9.628 1.00 97.25 203 ASP A N 1
ATOM 1602 C CA . ASP A 1 203 ? -5.851 4.221 10.744 1.00 97.25 203 ASP A CA 1
ATOM 1603 C C . ASP A 1 203 ? -5.936 5.745 10.899 1.00 97.25 203 ASP A C 1
ATOM 1605 O O . ASP A 1 203 ? -6.277 6.471 9.964 1.00 97.25 203 ASP A O 1
ATOM 1609 N N . VAL A 1 204 ? -5.611 6.237 12.094 1.00 96.75 204 VAL A N 1
ATOM 1610 C CA . VAL A 1 204 ? -5.724 7.649 12.472 1.00 96.75 204 VAL A CA 1
ATOM 1611 C C . VAL A 1 204 ? -4.335 8.265 12.607 1.00 96.75 204 VAL A C 1
ATOM 1613 O O . VAL A 1 204 ? -3.552 7.852 13.462 1.00 96.75 204 VAL A O 1
ATOM 1616 N N . ALA A 1 205 ? -4.040 9.275 11.788 1.00 95.44 205 ALA A N 1
ATOM 1617 C CA . ALA A 1 205 ? -2.900 10.163 12.002 1.00 95.44 205 ALA A CA 1
ATOM 1618 C C . ALA A 1 205 ? -3.249 11.215 13.070 1.00 95.44 205 ALA A C 1
ATOM 1620 O O . ALA A 1 205 ? -4.348 11.772 13.061 1.00 95.44 205 ALA A O 1
ATOM 1621 N N . HIS A 1 206 ? -2.324 11.487 13.987 1.00 95.00 206 HIS A N 1
ATOM 1622 C CA . HIS A 1 206 ? -2.520 12.391 15.117 1.00 95.00 206 HIS A CA 1
ATOM 1623 C C . HIS A 1 206 ? -1.274 13.254 15.353 1.00 95.00 206 HIS A C 1
ATOM 1625 O O . HIS A 1 206 ? -0.148 12.767 15.265 1.00 95.00 206 HIS A O 1
ATOM 1631 N N . VAL A 1 207 ? -1.475 14.536 15.668 1.00 93.56 207 VAL A N 1
ATOM 1632 C CA . VAL A 1 207 ? -0.391 15.454 16.043 1.00 93.56 207 VAL A CA 1
ATOM 1633 C C . VAL A 1 207 ? -0.124 15.305 17.538 1.00 93.56 207 VAL A C 1
ATOM 1635 O O . VAL A 1 207 ? -0.996 15.574 18.357 1.00 93.56 207 VAL A O 1
ATOM 1638 N N . GLY A 1 208 ? 1.083 14.871 17.885 1.00 91.12 208 GLY A N 1
ATOM 1639 C CA . GLY A 1 208 ? 1.500 14.509 19.235 1.00 91.12 208 GLY A CA 1
ATOM 1640 C C . GLY A 1 208 ? 1.987 13.060 19.328 1.00 91.12 208 GLY A C 1
ATOM 1641 O O . GLY A 1 208 ? 1.809 12.243 18.425 1.00 91.12 208 GLY A O 1
ATOM 1642 N N . SER A 1 209 ? 2.599 12.722 20.462 1.00 90.56 209 SER A N 1
ATOM 1643 C CA . SER A 1 209 ? 3.124 11.382 20.773 1.00 90.56 209 SER A CA 1
ATOM 1644 C C . SER A 1 209 ? 2.077 10.415 21.358 1.00 90.56 209 SER A C 1
ATOM 1646 O O . SER A 1 209 ? 2.359 9.214 21.482 1.00 90.56 209 SER A O 1
ATOM 1648 N N . HIS A 1 210 ? 0.902 10.944 21.716 1.00 92.50 210 HIS A N 1
ATOM 1649 C CA . HIS A 1 210 ? -0.230 10.293 22.388 1.00 92.50 210 HIS A CA 1
ATOM 1650 C C . HIS A 1 210 ? -1.245 9.712 21.379 1.00 92.50 210 HIS A C 1
ATOM 1652 O O . HIS A 1 210 ? -1.251 10.139 20.223 1.00 92.50 210 HIS A O 1
ATOM 1658 N N . PRO A 1 211 ? -2.112 8.761 21.777 1.00 94.19 211 PRO A N 1
ATOM 1659 C CA . PRO A 1 211 ? -3.232 8.335 20.941 1.00 94.19 211 PRO A CA 1
ATOM 1660 C C . PRO A 1 211 ? -4.303 9.432 20.820 1.00 94.19 211 PRO A C 1
ATOM 1662 O O . PRO A 1 211 ? -4.453 10.244 21.735 1.00 94.19 211 PRO A O 1
ATOM 1665 N N . PRO A 1 212 ? -5.093 9.440 19.730 1.00 94.06 212 PRO A N 1
ATOM 1666 C CA . PRO A 1 212 ? -6.275 10.289 19.632 1.00 94.06 212 PRO A CA 1
ATOM 1667 C C . PRO A 1 212 ? -7.324 9.888 20.683 1.00 94.06 212 PRO A C 1
ATOM 1669 O O . PRO A 1 212 ? -7.436 8.723 21.053 1.00 94.06 212 PRO A O 1
ATOM 1672 N N . ASN A 1 213 ? -8.149 10.842 21.123 1.00 93.75 213 ASN A N 1
ATOM 1673 C CA . ASN A 1 213 ? -9.144 10.609 22.182 1.00 93.75 213 ASN A CA 1
ATOM 1674 C C . ASN A 1 213 ? -10.198 9.545 21.824 1.00 93.75 213 ASN A C 1
ATOM 1676 O O . ASN A 1 213 ? -10.722 8.869 22.708 1.00 93.75 213 ASN A O 1
ATOM 1680 N N . VAL A 1 214 ? -10.574 9.448 20.545 1.00 93.81 214 VAL A N 1
ATOM 1681 C CA . VAL A 1 214 ? -11.660 8.578 20.082 1.00 93.81 214 VAL A CA 1
ATOM 1682 C C . VAL A 1 214 ? -11.563 8.306 18.580 1.00 93.81 214 VAL A C 1
ATOM 1684 O O . VAL A 1 214 ? -11.147 9.171 17.812 1.00 93.81 214 VAL A O 1
ATOM 1687 N N . ALA A 1 215 ? -11.991 7.117 18.154 1.00 94.19 215 ALA A N 1
ATOM 1688 C CA . ALA A 1 215 ? -12.207 6.770 16.752 1.00 94.19 215 ALA A CA 1
ATOM 1689 C C . ALA A 1 215 ? -13.504 5.970 16.569 1.00 94.19 215 ALA A C 1
ATOM 1691 O O . ALA A 1 215 ? -13.931 5.234 17.463 1.00 94.19 215 ALA A O 1
ATOM 1692 N N . ALA A 1 216 ? -14.132 6.103 15.402 1.00 93.75 216 ALA A N 1
ATOM 1693 C CA . ALA A 1 216 ? -15.297 5.309 15.029 1.00 93.75 216 ALA A CA 1
ATOM 1694 C C . ALA A 1 216 ? -14.880 3.887 14.615 1.00 93.75 216 ALA A C 1
ATOM 1696 O O . ALA A 1 216 ? -13.997 3.708 13.778 1.00 93.75 216 ALA A O 1
ATOM 1697 N N . VAL A 1 217 ? -15.547 2.880 15.179 1.00 94.25 217 VAL A N 1
ATOM 1698 C CA . VAL A 1 217 ? -15.466 1.471 14.769 1.00 94.25 217 VAL A CA 1
ATOM 1699 C C . VAL A 1 217 ? -16.871 0.960 14.462 1.00 94.25 217 VAL A C 1
ATOM 1701 O O . VAL A 1 217 ? -17.847 1.339 15.114 1.00 94.25 217 VAL A O 1
ATOM 1704 N N . TYR A 1 218 ? -16.995 0.106 13.454 1.00 92.88 218 TYR A N 1
ATOM 1705 C CA . TYR A 1 218 ? -18.270 -0.172 12.798 1.00 92.88 218 TYR A CA 1
ATOM 1706 C C . TYR A 1 218 ? -18.716 -1.614 13.008 1.00 92.88 218 TYR A C 1
ATOM 1708 O O . TYR A 1 218 ? -17.898 -2.529 13.019 1.00 92.88 218 TYR A O 1
ATOM 1716 N N . ASN A 1 219 ? -20.017 -1.824 13.185 1.00 91.69 219 ASN A N 1
ATOM 1717 C CA . ASN A 1 219 ? -20.594 -3.137 13.456 1.00 91.69 219 ASN A CA 1
ATOM 1718 C C . ASN A 1 219 ? -20.602 -4.013 12.185 1.00 91.69 219 ASN A C 1
ATOM 1720 O O . ASN A 1 219 ? -21.292 -3.702 11.215 1.00 91.69 219 ASN A O 1
ATOM 1724 N N . ASN A 1 220 ? -19.872 -5.131 12.211 1.00 89.75 220 ASN A N 1
ATOM 1725 C CA . ASN A 1 220 ? -19.711 -6.063 11.089 1.00 89.75 220 ASN A CA 1
ATOM 1726 C C . ASN A 1 220 ? -20.598 -7.327 11.201 1.00 89.75 220 ASN A C 1
ATOM 1728 O O . ASN A 1 220 ? -20.356 -8.337 10.547 1.00 89.75 220 ASN A O 1
ATOM 1732 N N . THR A 1 221 ? -21.650 -7.313 12.025 1.00 80.19 221 THR A N 1
ATOM 1733 C CA . THR A 1 221 ? -22.533 -8.491 12.189 1.00 80.19 221 THR A CA 1
ATOM 1734 C C . THR A 1 221 ? -23.489 -8.739 11.019 1.00 80.19 221 THR A C 1
ATOM 1736 O O . THR A 1 221 ? -24.014 -9.841 10.894 1.00 80.19 221 THR A O 1
ATOM 1739 N N . ASN A 1 222 ? -23.713 -7.747 10.149 1.00 79.06 222 ASN A N 1
ATOM 1740 C CA . ASN A 1 222 ? -24.681 -7.827 9.046 1.00 79.06 222 ASN A CA 1
ATOM 1741 C C . ASN A 1 222 ? -24.036 -8.078 7.659 1.00 79.06 222 ASN A C 1
ATOM 1743 O O . ASN A 1 222 ? -24.723 -7.947 6.651 1.00 79.06 222 ASN A O 1
ATOM 1747 N N . GLY A 1 223 ? -22.733 -8.383 7.576 1.00 77.00 223 GLY A N 1
ATOM 1748 C CA . GLY A 1 223 ? -22.052 -8.677 6.300 1.00 77.00 223 GLY A CA 1
ATOM 1749 C C . GLY A 1 223 ? -21.856 -7.477 5.359 1.00 77.00 223 GLY A C 1
ATOM 1750 O O . GLY A 1 223 ? -21.602 -7.662 4.174 1.00 77.00 223 GLY A O 1
ATOM 1751 N N . VAL A 1 224 ? -21.968 -6.250 5.877 1.00 85.88 224 VAL A N 1
ATOM 1752 C CA . VAL A 1 224 ? -21.849 -4.994 5.105 1.00 85.88 224 VAL A CA 1
ATOM 1753 C C . VAL A 1 224 ? -20.401 -4.529 4.880 1.00 85.88 224 VAL A C 1
ATOM 1755 O O . VAL A 1 224 ? -20.182 -3.484 4.274 1.00 85.88 224 VAL A O 1
ATOM 1758 N N . PHE A 1 225 ? -19.410 -5.299 5.338 1.00 91.38 225 PHE A N 1
ATOM 1759 C CA . PHE A 1 225 ? -17.990 -5.077 5.060 1.00 91.38 225 PHE A CA 1
ATOM 1760 C C . PHE A 1 225 ? -17.408 -6.250 4.274 1.00 91.38 225 PHE A C 1
ATOM 1762 O O . PHE A 1 225 ? -17.697 -7.411 4.560 1.00 91.38 225 PHE A O 1
ATOM 1769 N N . ALA A 1 226 ? -16.526 -5.937 3.327 1.00 92.44 226 ALA A N 1
ATOM 1770 C CA . ALA A 1 226 ? -15.772 -6.908 2.549 1.00 92.44 226 ALA A CA 1
ATOM 1771 C C . ALA A 1 226 ? -14.266 -6.646 2.681 1.00 92.44 226 ALA A C 1
ATOM 1773 O O . ALA A 1 226 ? -13.835 -5.512 2.899 1.00 92.44 226 ALA A O 1
ATOM 1774 N N . LEU A 1 227 ? -13.459 -7.699 2.535 1.00 92.19 227 LEU A N 1
ATOM 1775 C CA . LEU A 1 227 ? -12.006 -7.559 2.457 1.00 92.19 227 LEU A CA 1
ATOM 1776 C C . LEU A 1 227 ? -11.609 -6.894 1.124 1.00 92.19 227 LEU A C 1
ATOM 1778 O O . LEU A 1 227 ? -12.241 -7.165 0.099 1.00 92.19 227 LEU A O 1
ATOM 1782 N N . PRO A 1 228 ? -10.564 -6.049 1.104 1.00 95.06 228 PRO A N 1
ATOM 1783 C CA . PRO A 1 228 ? -10.099 -5.418 -0.124 1.00 95.06 228 PRO A CA 1
ATOM 1784 C C . PRO A 1 228 ? -9.470 -6.437 -1.080 1.00 95.06 228 PRO A C 1
ATOM 1786 O O . PRO A 1 228 ? -8.850 -7.415 -0.664 1.00 95.06 228 PRO A O 1
ATOM 1789 N N . VAL A 1 229 ? -9.523 -6.154 -2.384 1.00 93.69 229 VAL A N 1
ATOM 1790 C CA . VAL A 1 229 ? -8.882 -6.974 -3.437 1.00 93.69 229 VAL A CA 1
ATOM 1791 C C . VAL A 1 229 ? -7.365 -6.695 -3.570 1.00 93.69 229 VAL A C 1
ATOM 1793 O O . VAL A 1 229 ? -6.734 -6.938 -4.603 1.00 93.69 229 VAL A O 1
ATOM 1796 N N . GLY A 1 230 ? -6.762 -6.162 -2.506 1.00 91.81 230 GLY A N 1
ATOM 1797 C CA . GLY A 1 230 ? -5.375 -5.701 -2.383 1.00 91.81 230 GLY A CA 1
ATOM 1798 C C . GLY A 1 230 ? -5.276 -4.175 -2.303 1.00 91.81 230 GLY A C 1
ATOM 1799 O O . GLY A 1 230 ? -6.297 -3.491 -2.248 1.00 91.81 230 GLY A O 1
ATOM 1800 N N . TYR A 1 231 ? -4.056 -3.638 -2.318 1.00 93.44 231 TYR A N 1
ATOM 1801 C CA . TYR A 1 231 ? -3.821 -2.234 -1.961 1.00 93.44 231 TYR A CA 1
ATOM 1802 C C . TYR A 1 231 ? -2.981 -1.463 -2.986 1.00 93.44 231 TYR A C 1
ATOM 1804 O O . TYR A 1 231 ? -2.163 -2.047 -3.703 1.00 93.44 231 TYR 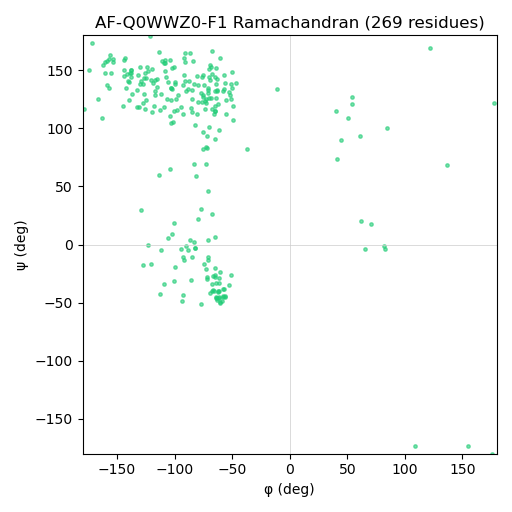A O 1
ATOM 1812 N N . ASP A 1 232 ? -3.192 -0.149 -3.053 1.00 92.88 232 ASP A N 1
ATOM 1813 C CA . ASP A 1 232 ? -2.356 0.807 -3.786 1.00 92.88 232 ASP A CA 1
ATOM 1814 C C . ASP A 1 232 ? -1.518 1.625 -2.790 1.00 92.88 232 ASP A C 1
ATOM 1816 O O . ASP A 1 232 ? -1.996 1.983 -1.712 1.00 92.88 232 ASP A O 1
ATOM 1820 N N . LEU A 1 233 ? -0.253 1.896 -3.120 1.00 94.50 233 LEU A N 1
ATOM 1821 C CA . LEU A 1 233 ? 0.645 2.666 -2.257 1.00 94.50 233 LEU A CA 1
ATOM 1822 C C . LEU A 1 233 ? 0.287 4.156 -2.342 1.00 94.50 233 LEU A C 1
ATOM 1824 O O . LEU A 1 233 ? 0.316 4.728 -3.426 1.00 94.50 233 LEU A O 1
ATOM 1828 N N . VAL A 1 234 ? -0.020 4.783 -1.204 1.00 94.88 234 VAL A N 1
ATOM 1829 C CA . VAL A 1 234 ? -0.303 6.229 -1.115 1.00 94.88 234 VAL A CA 1
ATOM 1830 C C . VAL A 1 234 ? 0.962 6.992 -0.763 1.00 94.88 234 VAL A C 1
ATOM 1832 O O . VAL A 1 234 ? 1.292 7.995 -1.389 1.00 94.88 234 VAL A O 1
ATOM 1835 N N . TRP A 1 235 ? 1.673 6.523 0.261 1.00 93.62 235 TRP A N 1
ATOM 1836 C CA . TRP A 1 235 ? 2.876 7.177 0.757 1.00 93.62 235 TRP A CA 1
ATOM 1837 C C . TRP A 1 235 ? 3.774 6.194 1.502 1.00 93.62 235 TRP A C 1
ATOM 1839 O O . TRP A 1 235 ? 3.333 5.153 1.986 1.00 93.62 235 TRP A O 1
ATOM 1849 N N . ARG A 1 236 ? 5.049 6.547 1.630 1.00 92.00 236 ARG A N 1
ATOM 1850 C CA . ARG A 1 236 ? 6.018 5.870 2.489 1.00 92.00 236 ARG A CA 1
ATOM 1851 C C . ARG A 1 236 ? 7.107 6.846 2.906 1.00 92.00 236 ARG A C 1
ATOM 1853 O O . ARG A 1 236 ? 7.386 7.800 2.180 1.00 92.00 236 ARG A O 1
ATOM 1860 N N . ASN A 1 237 ? 7.782 6.568 4.012 1.00 90.31 237 ASN A N 1
ATOM 1861 C CA . ASN A 1 237 ? 8.943 7.358 4.407 1.00 90.31 237 ASN A CA 1
ATOM 1862 C C . ASN A 1 237 ? 10.254 6.861 3.762 1.00 90.31 237 ASN A C 1
ATOM 1864 O O . ASN A 1 237 ? 10.338 5.752 3.222 1.00 90.31 237 ASN A O 1
ATOM 1868 N N . CYS A 1 238 ? 11.297 7.690 3.817 1.00 86.06 238 CYS A N 1
ATOM 1869 C CA . CYS A 1 238 ? 12.671 7.274 3.542 1.00 86.06 238 CYS A CA 1
ATOM 1870 C C . CYS A 1 238 ? 13.343 6.831 4.853 1.00 86.06 238 CYS A C 1
ATOM 1872 O O . CYS A 1 238 ? 13.162 7.475 5.887 1.00 86.06 238 CYS A O 1
ATOM 1874 N N . LEU A 1 239 ? 14.144 5.760 4.803 1.00 82.62 239 LEU A N 1
ATOM 1875 C CA . LEU A 1 239 ? 14.914 5.271 5.958 1.00 82.62 239 LEU A CA 1
ATOM 1876 C C . LEU A 1 239 ? 15.983 6.272 6.430 1.00 82.62 239 LEU A C 1
ATOM 1878 O O . LEU A 1 239 ? 16.432 6.206 7.565 1.00 82.62 239 LEU A O 1
ATOM 1882 N N . ASP A 1 240 ? 16.389 7.213 5.573 1.00 83.69 240 ASP A N 1
ATOM 1883 C CA . ASP A 1 240 ? 17.358 8.263 5.909 1.00 83.69 240 ASP A CA 1
ATOM 1884 C C . ASP A 1 240 ? 16.750 9.474 6.647 1.00 83.69 240 ASP A C 1
ATOM 1886 O O . ASP A 1 240 ? 17.489 10.414 6.965 1.00 83.69 240 ASP A O 1
ATOM 1890 N N . ASP A 1 241 ? 15.429 9.506 6.859 1.00 83.94 241 ASP A N 1
ATOM 1891 C CA . ASP A 1 241 ? 14.709 10.622 7.498 1.00 83.94 241 ASP A CA 1
ATOM 1892 C C . ASP A 1 241 ? 14.173 10.299 8.899 1.00 83.94 241 ASP A C 1
ATOM 1894 O O . ASP A 1 241 ? 14.133 11.187 9.753 1.00 83.94 241 ASP A O 1
ATOM 1898 N N . TYR A 1 242 ? 13.766 9.052 9.149 1.00 88.38 242 TYR A N 1
ATOM 1899 C CA . TYR A 1 242 ? 13.026 8.657 10.351 1.00 88.38 242 TYR A CA 1
ATOM 1900 C C . TYR A 1 242 ? 13.516 7.324 10.909 1.00 88.38 242 TYR A C 1
ATOM 1902 O O . TYR A 1 242 ? 13.857 6.423 10.147 1.00 88.38 242 TYR A O 1
ATOM 1910 N N . ILE A 1 243 ? 13.451 7.185 12.236 1.00 89.81 243 ILE A N 1
ATOM 1911 C CA . ILE A 1 243 ? 13.983 6.031 12.984 1.00 89.81 243 ILE A CA 1
ATOM 1912 C C . ILE A 1 243 ? 13.256 4.722 12.625 1.00 89.81 243 ILE A C 1
ATOM 1914 O O . ILE A 1 243 ? 13.851 3.646 12.626 1.00 89.81 243 ILE A O 1
ATOM 1918 N N . SER A 1 244 ? 11.956 4.792 12.321 1.00 91.56 244 SER A N 1
ATOM 1919 C CA . SER A 1 244 ? 11.138 3.619 11.992 1.00 91.56 244 SER A CA 1
ATOM 1920 C C . SER A 1 244 ? 10.526 3.722 10.589 1.00 91.56 244 SER A C 1
ATOM 1922 O O . SER A 1 244 ? 10.111 4.812 10.184 1.00 91.56 244 SER A O 1
ATOM 1924 N N . PRO A 1 245 ? 10.447 2.621 9.817 1.00 93.19 245 PRO A N 1
ATOM 1925 C CA . PRO A 1 245 ? 9.817 2.613 8.501 1.00 93.19 245 PRO A CA 1
ATOM 1926 C C . PRO A 1 245 ? 8.288 2.640 8.597 1.00 93.19 245 PRO A C 1
ATOM 1928 O O . PRO A 1 245 ? 7.697 2.003 9.469 1.00 93.19 245 PRO A O 1
ATOM 1931 N N . VAL A 1 246 ? 7.639 3.304 7.640 1.00 95.12 246 VAL A N 1
ATOM 1932 C CA . VAL A 1 246 ? 6.184 3.242 7.457 1.00 95.12 246 VAL A CA 1
ATOM 1933 C C . VAL A 1 246 ? 5.795 3.293 5.987 1.00 95.12 246 VAL A C 1
ATOM 1935 O O . VAL A 1 246 ? 6.404 3.997 5.176 1.00 95.12 246 VAL A O 1
ATOM 1938 N N . SER A 1 247 ? 4.730 2.573 5.657 1.00 96.00 247 SER A N 1
ATOM 1939 C CA . SER A 1 247 ? 4.008 2.697 4.395 1.00 96.00 247 SER A CA 1
ATOM 1940 C C . SER A 1 247 ? 2.512 2.854 4.650 1.00 96.00 247 SER A C 1
ATOM 1942 O O . SER A 1 247 ? 1.966 2.245 5.567 1.00 96.00 247 SER A O 1
ATOM 1944 N N . ILE A 1 248 ? 1.868 3.712 3.864 1.00 97.25 248 ILE A N 1
ATOM 1945 C CA . ILE A 1 248 ? 0.445 4.045 3.926 1.00 97.25 248 ILE A CA 1
ATOM 1946 C C . ILE A 1 248 ? -0.186 3.608 2.609 1.00 97.25 248 ILE A C 1
ATOM 1948 O O . ILE A 1 248 ? 0.293 3.954 1.527 1.00 97.25 248 ILE A O 1
ATOM 1952 N N . TRP A 1 249 ? -1.269 2.853 2.717 1.00 97.38 249 TRP A N 1
ATOM 1953 C CA . TRP A 1 249 ? -1.890 2.130 1.621 1.00 97.38 249 TRP A CA 1
ATOM 1954 C C . TRP A 1 249 ? -3.378 2.449 1.534 1.00 97.38 249 TRP A C 1
ATOM 1956 O O . TRP A 1 249 ? -4.077 2.475 2.548 1.00 97.38 249 TRP A O 1
ATOM 1966 N N . HIS A 1 250 ? -3.872 2.627 0.313 1.00 96.75 250 HIS A N 1
ATOM 1967 C CA . HIS A 1 250 ? -5.292 2.747 0.024 1.00 96.75 250 HIS A CA 1
ATOM 1968 C C . HIS A 1 250 ? -5.845 1.366 -0.371 1.00 96.75 250 HIS A C 1
ATOM 1970 O O . HIS A 1 250 ? -5.384 0.783 -1.360 1.00 96.75 250 HIS A O 1
ATOM 1976 N N . PRO A 1 251 ? -6.809 0.801 0.374 1.00 96.75 251 PRO A N 1
ATOM 1977 C CA . PRO A 1 251 ? -7.450 -0.455 0.005 1.00 96.75 251 PRO A CA 1
ATOM 1978 C C . PRO A 1 251 ? -8.244 -0.326 -1.304 1.00 96.75 251 PRO A C 1
ATOM 1980 O O . PRO A 1 251 ? -9.067 0.574 -1.467 1.00 96.75 251 PRO A O 1
ATOM 1983 N N . ARG A 1 252 ? -8.068 -1.267 -2.237 1.00 94.00 252 ARG A N 1
ATOM 1984 C CA . ARG A 1 252 ? -8.955 -1.392 -3.402 1.00 94.00 252 ARG A CA 1
ATOM 1985 C C . ARG A 1 252 ? -10.217 -2.131 -2.980 1.00 94.00 252 ARG A C 1
ATOM 1987 O O . ARG A 1 252 ? -10.166 -3.317 -2.650 1.00 94.00 252 ARG A O 1
ATOM 1994 N N . ALA A 1 253 ? -11.343 -1.426 -2.984 1.00 95.31 253 ALA A N 1
ATOM 1995 C CA . ALA A 1 253 ? -12.637 -2.020 -2.685 1.00 95.31 253 ALA A CA 1
ATOM 1996 C C . ALA A 1 253 ? -13.037 -3.061 -3.756 1.00 95.31 253 ALA A C 1
ATOM 1998 O O . ALA A 1 253 ? -12.723 -2.868 -4.935 1.00 95.31 253 ALA A O 1
ATOM 1999 N N . PRO A 1 254 ? -13.712 -4.161 -3.374 1.00 95.50 254 PRO A N 1
ATOM 2000 C CA . PRO A 1 254 ? -14.401 -5.024 -4.329 1.00 95.50 254 PRO A CA 1
ATOM 2001 C C . PRO A 1 254 ? -15.598 -4.302 -4.972 1.00 95.50 254 PRO A C 1
ATOM 2003 O O . PRO A 1 254 ? -16.045 -3.255 -4.503 1.00 95.50 254 PRO A O 1
ATOM 2006 N N . GLU A 1 255 ? -16.129 -4.874 -6.052 1.00 93.75 255 GLU A N 1
ATOM 2007 C CA . GLU A 1 255 ? -17.290 -4.332 -6.764 1.00 93.75 255 GLU A CA 1
ATOM 2008 C C . GLU A 1 255 ? -18.506 -4.168 -5.835 1.00 93.75 255 GLU A C 1
ATOM 2010 O O . GLU A 1 255 ? -18.818 -5.056 -5.042 1.00 93.75 255 GLU A O 1
ATOM 2015 N N . GLY A 1 256 ? -19.173 -3.012 -5.911 1.00 94.62 256 GLY A N 1
ATOM 2016 C CA . GLY A 1 256 ? -20.289 -2.647 -5.029 1.00 94.62 256 GLY A CA 1
ATOM 2017 C C . GLY A 1 256 ? -19.889 -2.070 -3.662 1.00 94.62 256 GLY A C 1
ATOM 2018 O O . GLY A 1 256 ? -20.768 -1.636 -2.921 1.00 94.62 256 GLY A O 1
ATOM 2019 N N . PHE A 1 257 ? -18.594 -2.012 -3.329 1.00 94.62 257 PHE A N 1
ATOM 2020 C CA . PHE A 1 257 ? -18.085 -1.454 -2.070 1.00 94.62 257 PHE A CA 1
ATOM 2021 C C . PHE A 1 257 ? -17.252 -0.182 -2.293 1.00 94.62 257 PHE A C 1
ATOM 2023 O O . PHE A 1 257 ? -16.811 0.124 -3.400 1.00 94.62 257 PHE A O 1
ATOM 2030 N N . VAL A 1 258 ? -16.994 0.550 -1.206 1.00 95.12 258 VAL A N 1
ATOM 2031 C CA . VAL A 1 258 ? -16.110 1.724 -1.169 1.00 95.12 258 VAL A CA 1
ATOM 2032 C C . VAL A 1 258 ? -15.047 1.540 -0.087 1.00 95.12 258 VAL A C 1
ATOM 2034 O O . VAL A 1 258 ? -15.308 0.917 0.942 1.00 95.12 258 VAL A O 1
ATOM 2037 N N . SER A 1 259 ? -13.846 2.077 -0.310 1.00 95.38 259 SER A N 1
ATOM 2038 C CA . SER A 1 259 ? -12.817 2.184 0.727 1.00 95.38 259 SER A CA 1
ATOM 2039 C C . SER A 1 259 ? -12.858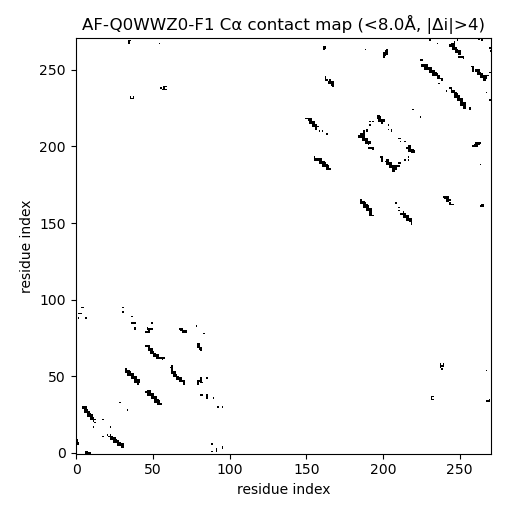 3.595 1.323 1.00 95.38 259 SER A C 1
ATOM 2041 O O . SER A 1 259 ? -12.643 4.552 0.582 1.00 95.38 259 SER A O 1
ATOM 2043 N N . PRO A 1 260 ? -13.187 3.761 2.617 1.00 93.56 260 PRO A N 1
ATOM 2044 C CA . PRO A 1 260 ? -13.351 5.082 3.225 1.00 93.56 260 PRO A CA 1
ATOM 2045 C C . PRO A 1 260 ? -12.081 5.599 3.925 1.00 93.56 260 PRO A C 1
ATOM 2047 O O . PRO A 1 260 ? -12.096 6.708 4.452 1.00 93.56 260 PRO A O 1
ATOM 2050 N N . GLY A 1 261 ? -11.004 4.808 3.989 1.00 94.25 261 GLY A N 1
ATOM 2051 C CA . GLY A 1 261 ? -9.816 5.128 4.778 1.00 94.25 261 GLY A CA 1
ATOM 2052 C C . GLY A 1 261 ? -8.571 4.361 4.338 1.00 94.25 261 GLY A C 1
ATOM 2053 O O . GLY A 1 261 ? -8.650 3.298 3.726 1.00 94.25 261 GLY A O 1
ATOM 2054 N N . CYS A 1 262 ? -7.403 4.919 4.656 1.00 96.94 262 CYS A N 1
ATOM 2055 C CA . CYS A 1 262 ? -6.108 4.284 4.410 1.00 96.94 262 CYS A CA 1
ATOM 2056 C C . CYS A 1 262 ? -5.653 3.453 5.616 1.00 96.94 262 CYS A C 1
ATOM 2058 O O . CYS A 1 262 ? -6.042 3.719 6.755 1.00 96.94 262 CYS A O 1
ATOM 2060 N N . VAL A 1 263 ? -4.778 2.480 5.364 1.00 97.19 263 VAL A N 1
ATOM 2061 C CA . VAL A 1 263 ? -4.121 1.663 6.394 1.00 97.19 263 VAL A CA 1
ATOM 2062 C C . VAL A 1 263 ? -2.609 1.856 6.343 1.00 97.19 263 VAL A C 1
ATOM 2064 O O . VAL A 1 263 ? -2.011 1.915 5.269 1.00 97.19 263 VAL A O 1
ATOM 2067 N N . ALA A 1 264 ? -1.981 1.955 7.507 1.00 97.62 264 ALA A N 1
ATOM 2068 C CA . ALA A 1 264 ? -0.543 2.058 7.672 1.00 97.62 264 ALA A CA 1
ATOM 2069 C C . ALA A 1 264 ? 0.072 0.721 8.111 1.00 97.62 264 ALA A C 1
ATOM 2071 O O . ALA A 1 264 ? -0.551 -0.102 8.790 1.00 97.62 264 ALA A O 1
ATOM 2072 N N . VAL A 1 265 ? 1.331 0.516 7.739 1.00 96.88 265 VAL A N 1
ATOM 2073 C CA . VAL A 1 265 ? 2.141 -0.638 8.132 1.00 96.88 265 VAL A CA 1
ATOM 2074 C C . VAL A 1 265 ? 3.505 -0.149 8.598 1.00 96.88 265 VAL A C 1
ATOM 2076 O O . VAL A 1 265 ? 4.145 0.645 7.909 1.00 96.88 265 VAL A O 1
ATOM 2079 N N . ALA A 1 266 ? 3.963 -0.653 9.746 1.00 95.38 266 ALA A N 1
ATOM 2080 C CA . ALA A 1 266 ? 5.294 -0.412 10.304 1.00 95.38 266 ALA A CA 1
ATOM 2081 C C . ALA A 1 266 ? 6.374 -1.176 9.508 1.00 95.38 266 ALA A C 1
ATOM 2083 O O . ALA A 1 266 ? 6.909 -2.193 9.948 1.00 95.38 266 ALA A O 1
ATOM 2084 N N . GLY A 1 267 ? 6.620 -0.746 8.271 1.00 93.31 267 GLY A N 1
ATOM 2085 C CA . GLY A 1 267 ? 7.501 -1.419 7.322 1.00 93.31 267 GLY A CA 1
ATOM 2086 C C . GLY A 1 267 ? 7.150 -1.105 5.870 1.00 93.31 267 GLY A C 1
ATOM 2087 O O . GLY A 1 267 ? 6.274 -0.290 5.585 1.00 93.31 267 GLY A O 1
ATOM 2088 N N . PHE A 1 268 ? 7.825 -1.786 4.944 1.00 91.75 268 PHE A N 1
ATOM 2089 C CA . PHE A 1 268 ? 7.627 -1.654 3.494 1.00 91.75 268 PHE A CA 1
ATOM 2090 C C . PHE A 1 268 ? 7.053 -2.942 2.894 1.00 91.75 268 PHE A C 1
ATOM 2092 O O . PHE A 1 268 ? 7.678 -3.597 2.057 1.00 91.75 268 PHE A O 1
ATOM 2099 N N . ILE A 1 269 ? 5.874 -3.335 3.376 1.00 88.94 269 ILE A N 1
ATOM 2100 C CA . ILE A 1 269 ? 5.121 -4.505 2.909 1.00 88.94 269 ILE A CA 1
ATOM 2101 C C . ILE A 1 269 ? 3.665 -4.104 2.649 1.00 88.94 269 ILE A C 1
ATOM 2103 O O . ILE A 1 269 ? 3.136 -3.242 3.349 1.00 88.94 269 ILE A O 1
ATOM 2107 N N . GLU A 1 270 ? 3.041 -4.721 1.641 1.00 88.88 270 GLU A N 1
ATOM 2108 C CA . GLU A 1 270 ? 1.587 -4.641 1.435 1.00 88.88 270 GLU A CA 1
ATOM 2109 C C . GLU A 1 270 ? 0.879 -5.305 2.647 1.00 88.88 270 GLU A C 1
ATOM 2111 O O . GLU A 1 270 ? 1.393 -6.331 3.115 1.00 88.88 270 GLU A O 1
ATOM 2116 N N . PRO A 1 271 ? -0.224 -4.731 3.180 1.00 90.25 271 PRO A N 1
ATOM 2117 C CA . PRO A 1 271 ? -0.936 -5.251 4.359 1.00 90.25 271 PRO A CA 1
ATOM 2118 C C . PRO A 1 271 ? -1.478 -6.687 4.227 1.00 90.25 271 PRO A C 1
ATOM 2120 O O . PRO A 1 271 ? -2.001 -7.039 3.143 1.00 90.25 271 PRO A O 1
#

Secondary structure (DSSP, 8-state):
-B-SSEEEEEE-S-GGGTTTSPPEEEEEEETTTEEEEEEE-SSSSS--EEEEEES---TTS-SEEEEE-------SSPPPHHHHHHHHHHHHHHHHHHHHHHHHT---TTS----------------------------------------SEEEE--EEEEEE--B------SS---------PPEEEEEEPPPTTEE-SS-EEEESSSPPS-EEEEE-TTS-----S-EEEEEE--TTTBSS--EEEEE-PPTT----S-EEESSSS--

Solvent-accessible surface area (backbone atoms only — not comparable to full-atom values): 17353 Å² total; per-residue (Å²): 90,81,55,92,60,31,45,34,45,65,49,69,93,48,87,93,41,54,93,80,47,82,63,44,81,75,45,76,48,46,60,85,43,52,41,50,81,47,76,37,53,80,94,42,101,55,49,28,26,34,37,43,31,44,58,78,54,53,98,91,48,76,52,51,51,77,42,85,39,62,63,77,84,72,82,80,80,67,78,34,47,24,56,58,51,50,52,52,51,51,52,49,49,52,53,41,54,54,51,52,61,58,60,76,67,69,68,73,92,84,70,83,84,81,80,85,72,79,81,84,75,85,81,90,80,88,83,90,82,91,78,84,93,80,83,86,88,88,86,88,87,88,85,90,73,81,84,77,70,81,61,58,66,45,78,28,70,48,67,46,81,54,49,59,61,50,58,56,80,77,76,88,66,95,80,65,72,82,70,78,81,69,89,72,63,46,42,23,32,30,37,60,52,58,59,92,62,39,41,60,66,44,46,46,78,34,85,31,93,62,82,68,83,64,43,77,29,31,54,51,81,80,68,86,69,79,78,54,81,47,73,45,85,74,48,65,69,55,73,90,53,26,74,60,56,38,26,33,28,39,49,37,50,44,92,98,56,78,61,90,40,43,44,73,36,68,30,72,60,80,133

Nearest PDB structures (foldseek):
  6fbm-assembly1_C  TM=6.431E-01  e=2.826E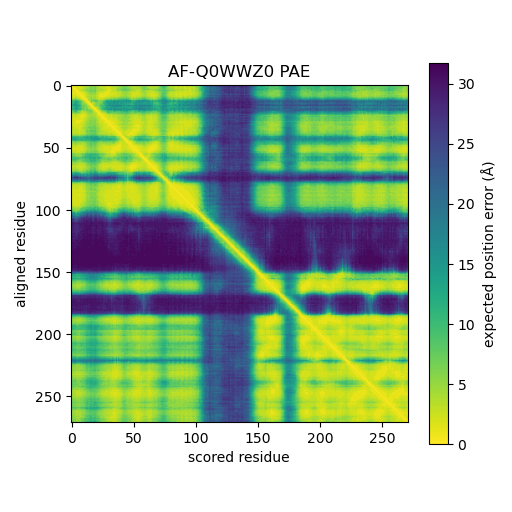-04  Chromobacterium piscinae

pLDDT: mean 77.21, std 22.2, range [26.17, 98.12]